Protein AF-0000000085958000 (afdb_homodimer)

InterPro domains:
  IPR045860 Snake toxin-like superfamily [SSF57302] (16-100)

Solvent-accessible surface area (backbone atoms only — not comparable to full-atom values): 15359 Å² total; per-residue (Å²): 133,85,79,76,80,77,77,77,76,76,66,75,76,74,76,64,42,33,16,32,46,45,63,38,56,40,66,89,32,56,53,64,71,41,43,84,78,49,53,69,39,81,31,94,37,75,26,19,27,20,27,34,31,28,24,66,78,78,62,49,40,60,39,36,40,31,25,57,24,81,71,80,58,65,34,41,43,74,48,67,48,73,82,55,44,35,33,41,22,8,27,67,41,72,51,69,52,57,38,62,71,85,35,40,67,87,65,74,54,75,72,79,62,74,90,68,81,62,85,67,68,65,54,65,63,76,75,75,79,80,127,133,86,82,79,81,78,78,77,75,76,66,75,73,73,74,66,41,33,17,31,46,45,64,36,58,41,66,87,32,57,54,66,70,41,45,84,79,47,53,68,39,83,30,95,36,75,28,19,27,21,28,36,33,27,24,66,79,80,62,50,39,58,40,36,38,30,24,57,24,81,68,82,57,66,36,42,43,76,48,67,46,69,83,56,42,36,34,40,20,10,29,67,42,73,51,69,52,57,39,62,73,85,32,40,67,87,66,76,57,73,73,80,62,74,89,70,78,63,85,66,69,71,55,67,66,76,75,75,78,83,123

Secondary structure (DSSP, 8-state):
-----------------EEE-EEESSTTSHHHH-GGGSPEEE-SSSEEEEEEEEETTT--EEEEEEEEESS---EEEE---SSS-EEEEEEEE-STT---S------------SSS---------------/-----------------EEE-EEESSTTSHHHH-GGGSPEEE-SSSEEEEEEEEETTT--EEEEEEEEESS---EEEE---SSS-EEEEEEEE-STT---S------------SSS---------------

Foldseek 3Di:
DPPPPPPPPPPVPPVFAKEFWDKDQWCPDCVNVPSVVTDIDTDPAQKWKWKWKAFPVPRTTGIITTDGDNDFDAAKDFDPDDPRRIMMGMDIDGHHHPHSHHGHDQDQPPPPDDDDPPVDDSPRDPPPPDD/DPPDPPPPPPPVPPVFAKEFWDKDQWCPDCVNVPSVVTDIDTDPAQKWKWKWKAFPVPRTTGIITTDGDNDFDAAKDFDPDDDRRIMMGMDIDGHHHPHSHHGHDQDQPPPPDPDDPPVDDSPRDPPPPPD

Organism: Parascaris univalens (NCBI:txid6257)

Sequence (262 aa):
MRCYFTLFIFLPVSLSLRCLKCSASSQNSSCYEKPSLHRSQHCESPHCQVWKLYSEITGQIYMFERGCSWTCARGCVTLADMENRFISCSSCCETDNCNNDNAASVTCAFQVLGAVTLFTSCVRLFVHSTLMRCYFTLFIFLPVSLSLRCLKCSASSQNSSCYEKPSLHRSQHCESPHCQVWKLYSEITGQIYMFERGCSWTCARGCVTLADMENRFISCSSCCETDNCNNDNAASVTCAFQVLGAVTLFTSCVRLFVHSTL

pLDDT: mean 79.81, std 24.3, range [22.12, 98.44]

Structure (mmCIF, N/CA/C/O backbone):
data_AF-0000000085958000-model_v1
#
loop_
_entity.id
_entity.type
_entity.pdbx_description
1 polymer 'Snake toxin/toxin-like domain-containing protein'
#
loop_
_atom_site.group_PDB
_atom_site.id
_atom_site.type_symbol
_atom_site.label_atom_id
_atom_site.label_alt_id
_atom_site.label_comp_id
_atom_site.label_asym_id
_atom_site.label_entity_id
_atom_site.label_seq_id
_atom_site.pdbx_PDB_ins_code
_atom_site.Cartn_x
_atom_site.Cartn_y
_atom_site.Cartn_z
_atom_site.occupancy
_atom_site.B_iso_or_equiv
_atom_site.auth_seq_id
_atom_site.auth_comp_id
_atom_site.auth_asym_id
_atom_site.auth_atom_id
_atom_site.pdbx_PDB_model_num
ATOM 1 N N . MET A 1 1 ? -29 63.156 12.812 1 48.78 1 MET A N 1
ATOM 2 C CA . MET A 1 1 ? -28.125 62.094 13.305 1 48.78 1 MET A CA 1
ATOM 3 C C . MET A 1 1 ? -27.812 61.094 12.195 1 48.78 1 MET A C 1
ATOM 5 O O . MET A 1 1 ? -28.719 60.469 11.641 1 48.78 1 MET A O 1
ATOM 9 N N . ARG A 1 2 ? -26.719 61.406 11.352 1 57.03 2 ARG A N 1
ATOM 10 C CA . ARG A 1 2 ? -26.219 60.562 10.273 1 57.03 2 ARG A CA 1
ATOM 11 C C . ARG A 1 2 ? -25.75 59.219 10.805 1 57.03 2 ARG A C 1
ATOM 13 O O . ARG A 1 2 ? -24.828 59.156 11.609 1 57.03 2 ARG A O 1
ATOM 20 N N . CYS A 1 3 ? -26.531 58.188 10.906 1 55.28 3 CYS A N 1
ATOM 21 C CA . CYS A 1 3 ? -26.156 56.812 11.211 1 55.28 3 CYS A CA 1
ATOM 22 C C . CYS A 1 3 ? -25.125 56.281 10.203 1 55.28 3 CYS A C 1
ATOM 24 O O . CYS A 1 3 ? -25.406 56.219 9.008 1 55.28 3 CYS A O 1
ATOM 26 N N . TYR A 1 4 ? -23.844 56.594 10.484 1 56.75 4 TYR A N 1
ATOM 27 C CA . TYR A 1 4 ? -22.797 55.938 9.711 1 56.75 4 TYR A CA 1
ATOM 28 C C . TYR A 1 4 ? -22.875 54.406 9.914 1 56.75 4 TYR A C 1
ATOM 30 O O . TYR A 1 4 ? -22.812 53.938 11.047 1 56.75 4 TYR A O 1
ATOM 38 N N . PHE A 1 5 ? -23.516 53.594 9.008 1 58 5 PHE A N 1
ATOM 39 C CA . PHE A 1 5 ? -23.406 52.125 8.945 1 58 5 PHE A CA 1
ATOM 40 C C . PHE A 1 5 ? -21.969 51.688 8.773 1 58 5 PHE A C 1
ATOM 42 O O . PHE A 1 5 ? -21.344 51.938 7.738 1 58 5 PHE A O 1
ATOM 49 N N . THR A 1 6 ? -21.172 51.562 9.906 1 58.69 6 THR A N 1
ATOM 50 C CA . THR A 1 6 ? -19.875 50.906 9.805 1 58.69 6 THR A CA 1
ATOM 51 C C . THR A 1 6 ? -20.047 49.469 9.328 1 58.69 6 THR A C 1
ATOM 53 O O . THR A 1 6 ? -20.656 48.656 10.008 1 58.69 6 THR A O 1
ATOM 56 N N . LEU A 1 7 ? -20.016 49.25 8.055 1 56.62 7 LEU A N 1
ATOM 57 C CA . LEU A 1 7 ? -19.875 47.906 7.5 1 56.62 7 LEU A CA 1
ATOM 58 C C . LEU A 1 7 ? -18.609 47.219 8.023 1 56.62 7 LEU A C 1
ATOM 60 O O . LEU A 1 7 ? -17.5 47.625 7.684 1 56.62 7 LEU A O 1
ATOM 64 N N . PHE A 1 8 ? -18.641 46.562 9.234 1 57.69 8 PHE A N 1
ATOM 65 C CA . PHE A 1 8 ? -17.547 45.719 9.656 1 57.69 8 PHE A CA 1
ATOM 66 C C . PHE A 1 8 ? -17.328 44.594 8.648 1 57.69 8 PHE A C 1
ATOM 68 O O . PHE A 1 8 ? -18.172 43.719 8.492 1 57.69 8 PHE A O 1
ATOM 75 N N . ILE A 1 9 ? -16.562 44.906 7.656 1 56.22 9 ILE A N 1
ATOM 76 C CA . ILE A 1 9 ? -16.109 43.812 6.797 1 56.22 9 ILE A CA 1
ATOM 77 C C . ILE A 1 9 ? -15.312 42.812 7.625 1 56.22 9 ILE A C 1
ATOM 79 O O . ILE A 1 9 ? -14.211 43.094 8.094 1 56.22 9 ILE A O 1
ATOM 83 N N . PHE A 1 10 ? -15.945 41.906 8.383 1 56.47 10 PHE A N 1
ATOM 84 C CA . PHE A 1 10 ? -15.219 40.75 8.867 1 56.47 10 PHE A CA 1
ATOM 85 C C . PHE A 1 10 ? -14.484 40.062 7.73 1 56.47 10 PHE A C 1
ATOM 87 O O . PHE A 1 10 ? -15.109 39.406 6.895 1 56.47 10 PHE A O 1
ATOM 94 N N . LEU A 1 11 ? -13.43 40.562 7.32 1 52.88 11 LEU A N 1
ATOM 95 C CA . LEU A 1 11 ? -12.602 39.719 6.457 1 52.88 11 LEU A CA 1
ATOM 96 C C . LEU A 1 11 ? -12.266 38.406 7.141 1 52.88 11 LEU A C 1
ATOM 98 O O . LEU A 1 11 ? -11.703 38.375 8.234 1 52.88 11 LEU A O 1
ATOM 102 N N . PRO A 1 12 ? -12.961 37.344 6.863 1 52.72 12 PRO A N 1
ATOM 103 C CA . PRO A 1 12 ? -12.43 36.094 7.402 1 52.72 12 PRO A CA 1
ATOM 104 C C . PRO A 1 12 ? -10.914 35.969 7.262 1 52.72 12 PRO A C 1
ATOM 106 O O . PRO A 1 12 ? -10.375 36.188 6.168 1 52.72 12 PRO A O 1
ATOM 109 N N . VAL A 1 13 ? -10.141 36.406 8.156 1 51.38 13 VAL A N 1
ATOM 110 C CA . VAL A 1 13 ? -8.734 36.031 8.156 1 51.38 13 VAL A CA 1
ATOM 111 C C . VAL A 1 13 ? -8.609 34.562 7.781 1 51.38 13 VAL A C 1
ATOM 113 O O . VAL A 1 13 ? -9.023 33.656 8.539 1 51.38 13 VAL A O 1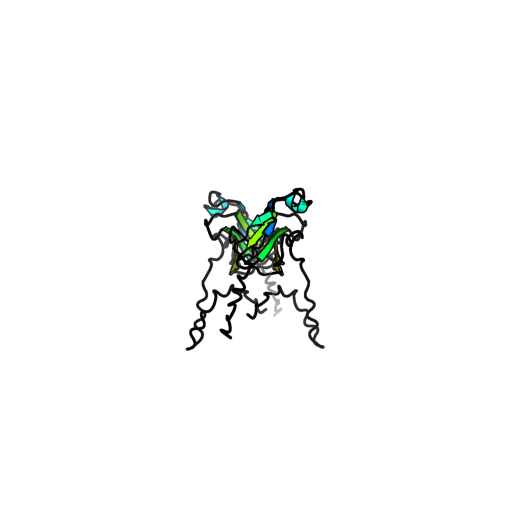
ATOM 116 N N . SER A 1 14 ? -8.859 34.156 6.652 1 54.38 14 SER A N 1
ATOM 117 C CA . SER A 1 14 ? -8.633 32.781 6.234 1 54.38 14 SER A CA 1
ATOM 118 C C . SER A 1 14 ? -7.273 32.281 6.715 1 54.38 14 SER A C 1
ATOM 120 O O . SER A 1 14 ? -6.238 32.625 6.148 1 54.38 14 SER A O 1
ATOM 122 N N . LEU A 1 15 ? -6.957 32.281 7.996 1 63.88 15 LEU A N 1
ATOM 123 C CA . LEU A 1 15 ? -5.695 31.734 8.477 1 63.88 15 LEU A CA 1
ATOM 124 C C . LEU A 1 15 ? -5.359 30.438 7.766 1 63.88 15 LEU A C 1
ATOM 126 O O . LEU A 1 15 ? -6.133 29.469 7.824 1 63.88 15 LEU A O 1
ATOM 130 N N . SER A 1 16 ? -4.504 30.453 6.812 1 86.56 16 SER A N 1
ATOM 131 C CA . SER A 1 16 ? -4.086 29.328 5.98 1 86.56 16 SER A CA 1
ATOM 132 C C . SER A 1 16 ? -3.482 28.219 6.82 1 86.56 16 SER A C 1
ATOM 134 O O . SER A 1 16 ? -2.602 28.453 7.648 1 86.56 16 SER A O 1
ATOM 136 N N . LEU A 1 17 ? -4.016 27.141 6.883 1 96.12 17 LEU A N 1
ATOM 137 C CA . LEU A 1 17 ? -3.545 25.953 7.594 1 96.12 17 LEU A CA 1
ATOM 138 C C . LEU A 1 17 ? -2.076 25.688 7.281 1 96.12 17 LEU A C 1
ATOM 140 O O . LEU A 1 17 ? -1.641 25.844 6.137 1 96.12 17 LEU A O 1
ATOM 144 N N . ARG A 1 18 ? -1.345 25.422 8.414 1 97.62 18 ARG A N 1
ATOM 145 C CA . ARG A 1 18 ? 0.034 24.984 8.242 1 97.62 18 ARG A CA 1
ATOM 146 C C . ARG A 1 18 ? 0.215 23.547 8.719 1 97.62 18 ARG A C 1
ATOM 148 O O . ARG A 1 18 ? -0.309 23.172 9.766 1 97.62 18 ARG A O 1
ATOM 155 N N . CYS A 1 19 ? 1.031 22.766 7.945 1 97.88 19 CYS A N 1
ATOM 156 C CA . CYS A 1 19 ? 1.31 21.391 8.312 1 97.88 19 CYS A CA 1
ATOM 157 C C . CYS A 1 19 ? 2.803 21.094 8.234 1 97.88 19 CYS A C 1
ATOM 159 O O . CYS A 1 19 ? 3.518 21.688 7.43 1 97.88 19 CYS A O 1
ATOM 161 N N . LEU A 1 20 ? 3.242 20.141 9.078 1 98.12 20 LEU A N 1
ATOM 162 C CA . LEU A 1 20 ? 4.598 19.625 8.93 1 98.12 20 LEU A CA 1
ATOM 163 C C . LEU A 1 20 ? 4.758 18.906 7.598 1 98.12 20 LEU A C 1
ATOM 165 O O . LEU A 1 20 ? 3.852 18.188 7.164 1 98.12 20 LEU A O 1
ATOM 169 N N . LYS A 1 21 ? 5.941 19.062 6.988 1 98 21 LYS A N 1
ATOM 170 C CA . LYS A 1 21 ? 6.215 18.422 5.711 1 98 21 LYS A CA 1
ATOM 171 C C . LYS A 1 21 ? 7.535 17.656 5.754 1 98 21 LYS A C 1
ATOM 173 O O . LYS A 1 21 ? 8.602 18.25 5.914 1 98 21 LYS A O 1
ATOM 178 N N . CYS A 1 22 ? 7.477 16.344 5.539 1 97.75 22 CYS A N 1
ATOM 179 C CA . CYS A 1 22 ? 8.656 15.492 5.414 1 97.75 22 CYS A CA 1
ATOM 180 C C . CYS A 1 22 ? 8.266 14.086 4.961 1 97.75 22 CYS A C 1
ATOM 182 O O . CYS A 1 22 ? 7.078 13.75 4.926 1 97.75 22 CYS A O 1
ATOM 184 N N . SER A 1 23 ? 9.203 13.281 4.52 1 96.75 23 SER A N 1
ATOM 185 C CA . SER A 1 23 ? 9.008 11.891 4.137 1 96.75 23 SER A CA 1
ATOM 186 C C . SER A 1 23 ? 10.188 11.023 4.555 1 96.75 23 SER A C 1
ATOM 188 O O . SER A 1 23 ? 11.281 11.539 4.793 1 96.75 23 SER A O 1
ATOM 190 N N . ALA A 1 24 ? 9.961 9.766 4.715 1 97.19 24 ALA A N 1
ATOM 191 C CA . ALA A 1 24 ? 10.977 8.812 5.141 1 97.19 24 ALA A CA 1
ATOM 192 C C . ALA A 1 24 ? 10.688 7.414 4.59 1 97.19 24 ALA A C 1
ATOM 194 O O . ALA A 1 24 ? 9.578 7.145 4.133 1 97.19 24 ALA A O 1
ATOM 195 N N . SER A 1 25 ? 11.711 6.531 4.586 1 96.12 25 SER A N 1
ATOM 196 C CA . SER A 1 25 ? 11.562 5.137 4.18 1 96.12 25 SER A CA 1
ATOM 197 C C . SER A 1 25 ? 11.961 4.188 5.301 1 96.12 25 SER A C 1
ATOM 199 O O . SER A 1 25 ? 12.219 3.006 5.059 1 96.12 25 SER A O 1
ATOM 201 N N . SER A 1 26 ? 12.211 4.789 6.477 1 96.5 26 SER A N 1
ATOM 202 C CA . SER A 1 26 ? 12.562 3.986 7.641 1 96.5 26 SER A CA 1
ATOM 203 C C . SER A 1 26 ? 12.18 4.695 8.938 1 96.5 26 SER A C 1
ATOM 205 O O . SER A 1 26 ? 11.969 5.91 8.945 1 96.5 26 SER A O 1
ATOM 207 N N . GLN A 1 27 ? 12.141 3.914 9.953 1 95.88 27 GLN A N 1
ATOM 208 C CA . GLN A 1 27 ? 11.797 4.48 11.25 1 95.88 27 GLN A CA 1
ATOM 209 C C . GLN A 1 27 ? 12.977 5.254 11.844 1 95.88 27 GLN A C 1
ATOM 211 O O . GLN A 1 27 ? 12.805 6.012 12.797 1 95.88 27 GLN A O 1
ATOM 216 N N . ASN A 1 28 ? 14.195 5.082 11.367 1 95.75 28 ASN A N 1
ATOM 217 C CA . ASN A 1 28 ? 15.375 5.766 11.891 1 95.75 28 ASN A CA 1
ATOM 218 C C . ASN A 1 28 ? 15.539 7.156 11.281 1 95.75 28 ASN A C 1
ATOM 220 O O . ASN A 1 28 ? 16.547 7.82 11.5 1 95.75 28 ASN A O 1
ATOM 224 N N . SER A 1 29 ? 14.656 7.68 10.695 1 97.12 29 SER A N 1
ATOM 225 C CA . SER A 1 29 ? 14.711 9 10.062 1 97.12 29 SER A CA 1
ATOM 226 C C . SER A 1 29 ? 14.242 10.086 11.016 1 97.12 29 SER A C 1
ATOM 228 O O . SER A 1 29 ? 13.438 9.828 11.922 1 97.12 29 SER A O 1
ATOM 230 N N . SER A 1 30 ? 14.688 11.32 10.797 1 97.06 30 SER A N 1
ATOM 231 C CA . SER A 1 30 ? 14.258 12.445 11.625 1 97.06 30 SER A CA 1
ATOM 232 C C . SER A 1 30 ? 12.781 12.758 11.406 1 97.06 30 SER A C 1
ATOM 234 O O . SER A 1 30 ? 12.102 13.227 12.32 1 97.06 30 SER A O 1
ATOM 236 N N . CYS A 1 31 ? 12.281 12.477 10.219 1 97.75 31 CYS A N 1
ATOM 237 C CA . CYS A 1 31 ? 10.859 12.719 9.969 1 97.75 31 CYS A CA 1
ATOM 238 C C . CYS A 1 31 ? 9.992 11.883 10.906 1 97.75 31 CYS A C 1
ATOM 240 O O . CYS A 1 31 ? 8.984 12.367 11.414 1 97.75 31 CYS A O 1
ATOM 242 N N . TYR A 1 32 ? 10.453 10.648 11.062 1 97.5 32 TYR A N 1
ATOM 243 C CA . TYR A 1 32 ? 9.68 9.727 11.891 1 97.5 32 TYR A CA 1
ATOM 244 C C . TYR A 1 32 ? 9.914 9.992 13.375 1 97.5 32 TYR A C 1
ATOM 246 O O . TYR A 1 32 ? 8.969 10.062 14.156 1 97.5 32 TYR A O 1
ATOM 254 N N . GLU A 1 33 ? 11.164 10.242 13.766 1 96.62 33 GLU A N 1
ATOM 255 C CA . GLU A 1 33 ? 11.555 10.258 15.172 1 96.62 33 GLU A CA 1
ATOM 256 C C . GLU A 1 33 ? 11.422 11.656 15.766 1 96.62 33 GLU A C 1
ATOM 258 O O . GLU A 1 33 ? 11.18 11.805 16.969 1 96.62 33 GLU A O 1
ATOM 263 N N . LYS A 1 34 ? 11.656 12.641 14.992 1 97.06 34 LYS A N 1
ATOM 264 C CA . LYS A 1 34 ? 11.727 14.008 15.492 1 97.06 34 LYS A CA 1
ATOM 265 C C . LYS A 1 34 ? 10.961 14.969 14.586 1 97.06 34 LYS A C 1
ATOM 267 O O . LYS A 1 34 ? 11.547 15.875 13.992 1 97.06 34 LYS A O 1
ATOM 272 N N . PRO A 1 35 ? 9.68 14.859 14.578 1 96.31 35 PRO A N 1
ATOM 273 C CA . PRO A 1 35 ? 8.875 15.648 13.641 1 96.31 35 PRO A CA 1
ATOM 274 C C . PRO A 1 35 ? 9.062 17.156 13.836 1 96.31 35 PRO A C 1
ATOM 276 O O . PRO A 1 35 ? 9 17.906 12.859 1 96.31 35 PRO A O 1
ATOM 279 N N . SER A 1 36 ? 9.383 17.641 14.992 1 94.19 36 SER A N 1
ATOM 280 C CA . SER A 1 36 ? 9.469 19.062 15.297 1 94.19 36 SER A CA 1
ATOM 281 C C . SER A 1 36 ? 10.664 19.703 14.602 1 94.19 36 SER A C 1
ATOM 283 O O . SER A 1 36 ? 10.758 20.922 14.523 1 94.19 36 SER A O 1
ATOM 285 N N . LEU A 1 37 ? 11.57 18.906 14.141 1 96.25 37 LEU A N 1
ATOM 286 C CA . LEU A 1 37 ? 12.773 19.422 13.484 1 96.25 37 LEU A CA 1
ATOM 287 C C . LEU A 1 37 ? 12.484 19.797 12.039 1 96.25 37 LEU A C 1
ATOM 289 O O . LEU A 1 37 ? 13.312 20.438 11.375 1 96.25 37 LEU A O 1
ATOM 293 N N . HIS A 1 38 ? 11.375 19.438 11.516 1 97.06 38 HIS A N 1
ATOM 294 C CA . HIS A 1 38 ? 11.086 19.641 10.102 1 97.06 38 HIS A CA 1
ATOM 295 C C . HIS A 1 38 ? 10.219 20.875 9.891 1 97.06 38 HIS A C 1
ATOM 297 O O . HIS A 1 38 ? 9.539 21.328 10.812 1 97.06 38 HIS A O 1
ATOM 303 N N . ARG A 1 39 ? 10.258 21.359 8.719 1 94.94 39 ARG A N 1
ATOM 304 C CA . ARG A 1 39 ? 9.586 22.609 8.375 1 94.94 39 ARG A CA 1
ATOM 305 C C . ARG A 1 39 ? 8.086 22.391 8.203 1 94.94 39 ARG A C 1
ATOM 307 O O . ARG A 1 39 ? 7.652 21.328 7.742 1 94.94 39 ARG A O 1
ATOM 314 N N . SER A 1 40 ? 7.422 23.438 8.508 1 96.31 40 SER A N 1
ATOM 315 C CA . SER A 1 40 ? 5.992 23.516 8.211 1 96.31 40 SER A CA 1
ATOM 316 C C . SER A 1 40 ? 5.746 24.125 6.84 1 96.31 40 SER A C 1
ATOM 318 O O . SER A 1 40 ? 6.559 24.922 6.348 1 96.31 40 SER A O 1
ATOM 320 N N . GLN A 1 41 ? 4.656 23.734 6.258 1 97 41 GLN A N 1
ATOM 321 C CA . GLN A 1 41 ? 4.266 24.344 4.984 1 97 41 GLN A CA 1
ATOM 322 C C . GLN A 1 41 ? 2.863 24.938 5.062 1 97 41 GLN A C 1
ATOM 324 O O . GLN A 1 41 ? 2.004 24.422 5.781 1 97 41 GLN A O 1
ATOM 329 N N . HIS A 1 42 ? 2.658 25.953 4.27 1 97.19 42 HIS A N 1
ATOM 330 C CA . HIS A 1 42 ? 1.311 26.484 4.098 1 97.19 42 HIS A CA 1
ATOM 331 C C . HIS A 1 42 ? 0.468 25.562 3.215 1 97.19 42 HIS A C 1
ATOM 333 O O . HIS A 1 42 ? 0.947 25.062 2.195 1 97.19 42 HIS A O 1
ATOM 339 N N . CYS A 1 43 ? -0.765 25.438 3.686 1 96.56 43 CYS A N 1
ATOM 340 C CA . CYS A 1 43 ? -1.646 24.531 2.949 1 96.56 43 CYS A CA 1
ATOM 341 C C . CYS A 1 43 ? -2.797 25.297 2.309 1 96.56 43 CYS A C 1
ATOM 343 O O . CYS A 1 43 ? -3.371 26.203 2.928 1 96.56 43 CYS A O 1
ATOM 345 N N . GLU A 1 44 ? -3.088 24.922 1.134 1 94.94 44 GLU A N 1
ATOM 346 C CA . GLU A 1 44 ? -4.344 25.328 0.503 1 94.94 44 GLU A CA 1
ATOM 347 C C . GLU A 1 44 ? -5.461 24.328 0.815 1 94.94 44 GLU A C 1
ATOM 349 O O . GLU A 1 44 ? -6.641 24.641 0.64 1 94.94 44 GLU A O 1
ATOM 354 N N . SER A 1 45 ? -5.098 23.219 1.271 1 94.75 45 SER A N 1
ATOM 355 C CA . SER A 1 45 ? -6.02 22.141 1.604 1 94.75 45 SER A CA 1
ATOM 356 C C . SER A 1 45 ? -6.438 22.203 3.07 1 94.75 45 SER A C 1
AT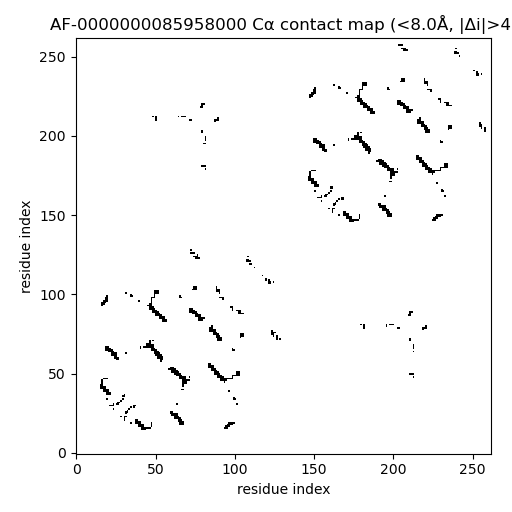OM 358 O O . SER A 1 45 ? -5.754 22.828 3.889 1 94.75 45 SER A O 1
ATOM 360 N N . PRO A 1 46 ? -7.523 21.516 3.43 1 95.56 46 PRO A N 1
ATOM 361 C CA . PRO A 1 46 ? -8.062 21.703 4.781 1 95.56 46 PRO A CA 1
ATOM 362 C C . PRO A 1 46 ? -7.457 20.719 5.789 1 95.56 46 PRO A C 1
ATOM 364 O O . PRO A 1 46 ? -7.762 20.797 6.98 1 95.56 46 PRO A O 1
ATOM 367 N N . HIS A 1 47 ? -6.617 19.781 5.348 1 96.94 47 HIS A N 1
ATOM 368 C CA . HIS A 1 47 ? -6.172 18.766 6.293 1 96.94 47 HIS A CA 1
ATOM 369 C C . HIS A 1 47 ? -4.648 18.703 6.352 1 96.94 47 HIS A C 1
ATOM 371 O O . HIS A 1 47 ? -3.977 18.828 5.328 1 96.94 47 HIS A O 1
ATOM 377 N N . CYS A 1 48 ? -4.188 18.469 7.605 1 97.75 48 CYS A N 1
ATOM 378 C CA . CYS A 1 48 ? -2.879 17.859 7.797 1 97.75 48 CYS A CA 1
ATOM 379 C C . CYS A 1 48 ? -2.992 16.344 7.895 1 97.75 48 CYS A C 1
ATOM 381 O O . CYS A 1 48 ? -3.92 15.828 8.516 1 97.75 48 CYS A O 1
ATOM 383 N N . GLN A 1 49 ? -2.02 15.648 7.262 1 98.19 49 GLN A N 1
ATOM 384 C CA . GLN A 1 49 ? -2.096 14.188 7.219 1 98.19 49 GLN A CA 1
ATOM 385 C C . GLN A 1 49 ? -0.734 13.562 7.5 1 98.19 49 GLN A C 1
ATOM 387 O O . GLN A 1 49 ? 0.301 14.117 7.129 1 98.19 49 GLN A O 1
ATOM 392 N N . VAL A 1 50 ? -0.738 12.359 8.164 1 98.44 50 VAL A N 1
ATOM 393 C CA . VAL A 1 50 ? 0.381 11.43 8.227 1 98.44 50 VAL A CA 1
ATOM 394 C C . VAL A 1 50 ? -0.003 10.109 7.555 1 98.44 50 VAL A C 1
ATOM 396 O O . VAL A 1 50 ? -1.092 9.578 7.789 1 98.44 50 VAL A O 1
ATOM 399 N N . TRP A 1 51 ? 0.834 9.586 6.695 1 98.19 51 TRP A N 1
ATOM 400 C CA . TRP A 1 51 ? 0.643 8.297 6.035 1 98.19 51 TRP A CA 1
ATOM 401 C C . TRP A 1 51 ? 1.841 7.387 6.27 1 98.19 51 TRP A C 1
ATOM 403 O O . TRP A 1 51 ? 2.99 7.824 6.191 1 98.19 51 TRP A O 1
ATOM 413 N N . LYS A 1 52 ? 1.493 6.062 6.531 1 98.12 52 LYS A N 1
ATOM 414 C CA . LYS A 1 52 ? 2.518 5.066 6.836 1 98.12 52 LYS A CA 1
ATOM 415 C C . LYS A 1 52 ? 2.213 3.736 6.148 1 98.12 52 LYS A C 1
ATOM 417 O O . LYS A 1 52 ? 1.078 3.256 6.191 1 98.12 52 LYS A O 1
ATOM 422 N N . LEU A 1 53 ? 3.129 3.229 5.453 1 97.75 53 LEU A N 1
ATOM 423 C CA . LEU A 1 53 ? 3.125 1.86 4.949 1 97.75 53 LEU A CA 1
ATOM 424 C C . LEU A 1 53 ? 4.195 1.022 5.641 1 97.75 53 LEU A C 1
ATOM 426 O O . LEU A 1 53 ? 5.383 1.344 5.57 1 97.75 53 LEU A O 1
A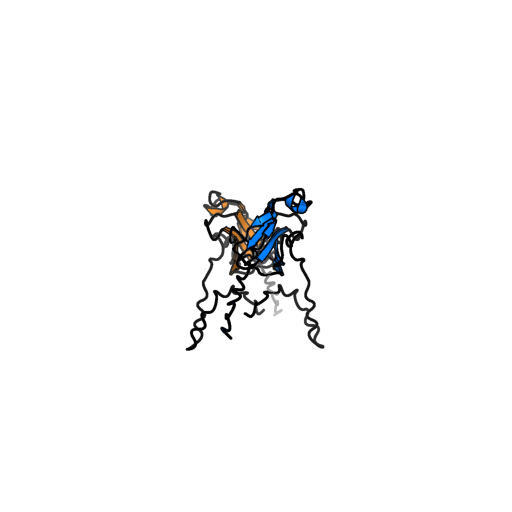TOM 430 N N . TYR A 1 54 ? 3.762 -0.06 6.262 1 97.25 54 TYR A N 1
ATOM 431 C CA . TYR A 1 54 ? 4.734 -0.835 7.023 1 97.25 54 TYR A CA 1
ATOM 432 C C . TYR A 1 54 ? 4.402 -2.322 6.98 1 97.25 54 TYR A C 1
ATOM 434 O O . TYR A 1 54 ? 3.303 -2.707 6.574 1 97.25 54 TYR A O 1
ATOM 442 N N . SER A 1 55 ? 5.379 -3.15 7.359 1 96.56 55 SER A N 1
ATOM 443 C CA . SER A 1 55 ? 5.207 -4.598 7.461 1 96.56 55 SER A CA 1
ATOM 444 C C . SER A 1 55 ? 4.578 -4.984 8.797 1 96.56 55 SER A C 1
ATOM 446 O O . SER A 1 55 ? 5.117 -4.668 9.859 1 96.56 55 SER A O 1
ATOM 448 N N . GLU A 1 56 ? 3.541 -5.676 8.672 1 93.88 56 GLU A N 1
ATOM 449 C CA . GLU A 1 56 ? 2.91 -6.172 9.891 1 93.88 56 GLU A CA 1
ATOM 450 C C . GLU A 1 56 ? 3.805 -7.184 10.602 1 93.88 56 GLU A C 1
ATOM 452 O O . GLU A 1 56 ? 3.811 -7.262 11.836 1 93.88 56 GLU A O 1
ATOM 457 N N . ILE A 1 57 ? 4.547 -7.918 9.797 1 93.19 57 ILE A N 1
ATOM 458 C CA . ILE A 1 57 ? 5.352 -9.023 10.32 1 93.19 57 ILE A CA 1
ATOM 459 C C . ILE A 1 57 ? 6.547 -8.469 11.086 1 93.19 57 ILE A C 1
ATOM 461 O O . ILE A 1 57 ? 6.793 -8.867 12.227 1 93.19 57 ILE A O 1
ATOM 465 N N . THR A 1 58 ? 7.238 -7.555 10.562 1 95.5 58 THR A N 1
ATOM 466 C CA . THR A 1 58 ? 8.484 -7.094 11.164 1 95.5 58 THR A CA 1
ATOM 467 C C . THR A 1 58 ? 8.297 -5.734 11.828 1 95.5 58 THR A C 1
ATOM 469 O O . THR A 1 58 ? 9.141 -5.297 12.609 1 95.5 58 THR A O 1
ATOM 472 N N . GLY A 1 59 ? 7.262 -5.035 11.438 1 95.38 59 GLY A N 1
ATOM 473 C CA . GLY A 1 59 ? 7.059 -3.678 11.922 1 95.38 59 GLY A CA 1
ATOM 474 C C . GLY A 1 59 ? 7.852 -2.646 11.141 1 95.38 59 GLY A C 1
ATOM 475 O O . GLY A 1 59 ? 7.73 -1.444 11.391 1 95.38 59 GLY A O 1
ATOM 476 N N . GLN A 1 60 ? 8.594 -3.072 10.164 1 96.56 60 GLN A N 1
ATOM 477 C CA . GLN A 1 60 ? 9.453 -2.17 9.406 1 96.56 60 GLN A CA 1
ATOM 478 C C . GLN A 1 60 ? 8.633 -1.213 8.547 1 96.56 60 GLN A C 1
ATOM 480 O O 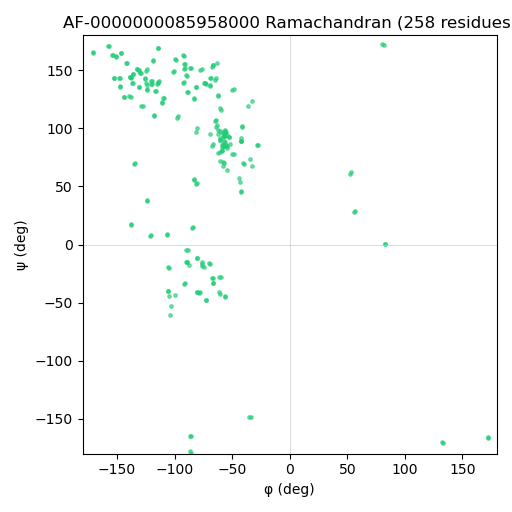. GLN A 1 60 ? 7.703 -1.635 7.855 1 96.56 60 GLN A O 1
ATOM 485 N N . ILE A 1 61 ? 9.07 0.054 8.57 1 97.19 61 ILE A N 1
ATOM 486 C CA . ILE A 1 61 ? 8.422 1.081 7.762 1 97.19 61 ILE A CA 1
ATOM 487 C C . ILE A 1 61 ? 9.062 1.124 6.375 1 97.19 61 ILE A C 1
ATOM 489 O O . ILE A 1 61 ? 10.289 1.155 6.25 1 97.19 61 ILE A O 1
ATOM 493 N N . TYR A 1 62 ? 8.219 1.124 5.355 1 96.19 62 TYR A N 1
ATOM 494 C CA . TYR A 1 62 ? 8.711 1.189 3.984 1 96.19 62 TYR A CA 1
ATOM 495 C C . TYR A 1 62 ? 8.469 2.572 3.387 1 96.19 62 TYR A C 1
ATOM 497 O O . TYR A 1 62 ? 9.281 3.061 2.596 1 96.19 62 TYR A O 1
ATOM 505 N N . MET A 1 63 ? 7.309 3.172 3.674 1 96.88 63 MET A N 1
ATOM 506 C CA . MET A 1 63 ? 6.984 4.531 3.252 1 96.88 63 MET A CA 1
ATOM 507 C C . MET A 1 63 ? 6.328 5.309 4.387 1 96.88 63 MET A C 1
ATOM 509 O O . MET A 1 63 ? 5.504 4.766 5.121 1 96.88 63 MET A O 1
ATOM 513 N N . PHE A 1 64 ? 6.715 6.547 4.516 1 97.38 64 PHE A N 1
ATOM 514 C CA . PHE A 1 64 ? 6.207 7.453 5.539 1 97.38 64 PHE A CA 1
ATOM 515 C C . PHE A 1 64 ? 6.176 8.891 5.027 1 97.38 64 PHE A C 1
ATOM 517 O O . PHE A 1 64 ? 7.121 9.344 4.379 1 97.38 64 PHE A O 1
ATOM 524 N N . GLU A 1 65 ? 5.012 9.578 5.344 1 97.38 65 GLU A N 1
ATOM 525 C CA . GLU A 1 65 ? 4.887 10.953 4.863 1 97.38 65 GLU A CA 1
ATOM 526 C C . GLU A 1 65 ? 4.07 11.805 5.832 1 97.38 65 GLU A C 1
ATOM 528 O O . GLU A 1 65 ? 3.07 11.336 6.383 1 97.38 65 GLU A O 1
ATOM 533 N N . ARG A 1 66 ? 4.488 13.055 5.965 1 97.69 66 ARG A N 1
ATOM 534 C CA . ARG A 1 66 ? 3.699 14.117 6.57 1 97.69 66 ARG A CA 1
ATOM 535 C C . ARG A 1 66 ? 3.447 15.25 5.574 1 97.69 66 ARG A C 1
ATOM 537 O O . ARG A 1 66 ? 4.34 15.617 4.809 1 97.69 66 ARG A O 1
ATOM 544 N N . GLY A 1 67 ? 2.156 15.789 5.645 1 97.56 67 GLY A N 1
ATOM 545 C CA . GLY A 1 67 ? 1.927 16.906 4.75 1 97.56 67 GLY A CA 1
ATOM 546 C C . GLY A 1 67 ? 0.477 17.359 4.711 1 97.56 67 GLY A C 1
ATOM 547 O O . GLY A 1 67 ? -0.309 17.016 5.594 1 97.56 67 GLY A O 1
ATOM 548 N N . CYS A 1 68 ? 0.217 18.172 3.695 1 97 68 CYS A N 1
ATOM 549 C CA . CYS A 1 68 ? -1.129 18.672 3.436 1 97 68 CYS A CA 1
ATOM 550 C C . CYS A 1 68 ? -1.922 17.688 2.584 1 97 68 CYS A C 1
ATOM 552 O O . CYS A 1 68 ? -1.346 16.938 1.791 1 97 68 CYS A O 1
ATOM 554 N N . SER A 1 69 ? -3.172 17.719 2.76 1 96.12 69 SER A N 1
ATOM 555 C CA . SER A 1 69 ? -3.988 16.844 1.93 1 96.12 69 SER A CA 1
ATOM 556 C C . SER A 1 69 ? -5.391 17.406 1.735 1 96.12 69 SER A C 1
ATOM 558 O O . SER A 1 69 ? -5.984 17.953 2.674 1 96.12 69 SER A O 1
ATOM 560 N N . TRP A 1 70 ? -5.891 17.188 0.508 1 94.44 70 TRP A N 1
ATOM 561 C CA . TRP A 1 70 ? -7.246 17.625 0.195 1 94.44 70 TRP A CA 1
ATOM 562 C C . TRP A 1 70 ? -8.273 16.625 0.724 1 94.44 70 TRP A C 1
ATOM 564 O O . TRP A 1 70 ? -9.359 17.016 1.152 1 94.44 70 TRP A O 1
ATOM 574 N N . THR A 1 71 ? -7.965 15.352 0.584 1 92.94 71 THR A N 1
ATOM 575 C CA . THR A 1 71 ? -8.789 14.273 1.12 1 92.94 71 THR A CA 1
ATOM 576 C C . THR A 1 71 ? -7.996 13.43 2.113 1 92.94 71 THR A C 1
ATOM 578 O O . THR A 1 71 ? -6.809 13.18 1.911 1 92.94 71 THR A O 1
ATOM 581 N N . CYS A 1 72 ? -8.664 13.086 3.178 1 93.56 72 CYS A N 1
ATOM 582 C CA . CYS A 1 72 ? -7.988 12.312 4.211 1 93.56 72 CYS A CA 1
ATOM 583 C C . CYS A 1 72 ? -8.938 11.305 4.852 1 93.56 72 CYS A C 1
ATOM 585 O O . CYS A 1 72 ? -10.055 11.656 5.23 1 93.56 72 CYS A O 1
ATOM 587 N N . ALA A 1 73 ? -8.555 10.102 4.875 1 92.62 73 ALA A N 1
ATOM 588 C CA . ALA A 1 73 ? -9.289 9.023 5.539 1 92.62 73 ALA A CA 1
ATOM 589 C C . ALA A 1 73 ? -8.461 8.406 6.66 1 92.62 73 ALA A C 1
ATOM 591 O O . ALA A 1 73 ? -7.531 7.641 6.402 1 92.62 73 ALA A O 1
ATOM 592 N N . ARG A 1 74 ? -8.898 8.641 7.895 1 93.81 74 ARG A N 1
ATOM 593 C CA . ARG A 1 74 ? -8.18 8.109 9.047 1 93.81 74 ARG A CA 1
ATOM 594 C C . ARG A 1 74 ? -8.383 6.602 9.172 1 93.81 74 ARG A C 1
ATOM 596 O O . ARG A 1 74 ? -9.492 6.105 9 1 93.81 74 ARG A O 1
ATOM 603 N N . GLY A 1 75 ? -7.395 5.863 9.469 1 94.69 75 GLY A N 1
ATOM 604 C CA . GLY A 1 75 ? -7.48 4.434 9.703 1 94.69 75 GLY A CA 1
ATOM 605 C C . GLY A 1 75 ? -6.406 3.641 8.984 1 94.69 75 GLY A C 1
ATOM 606 O O . GLY A 1 75 ? -5.406 4.207 8.531 1 94.69 75 GLY A O 1
ATOM 607 N N . CYS A 1 76 ? -6.625 2.332 9.047 1 94.5 76 CYS A N 1
ATOM 608 C CA . CYS A 1 76 ? -5.645 1.432 8.453 1 94.5 76 CYS A CA 1
ATOM 609 C C . CYS A 1 76 ? -6.316 0.428 7.523 1 94.5 76 CYS A C 1
ATOM 611 O O . CYS A 1 76 ? -7.465 0.038 7.75 1 94.5 76 CYS A O 1
ATOM 613 N N . VAL A 1 77 ? -5.582 0.039 6.461 1 92.69 77 VAL A N 1
ATOM 614 C CA . VAL A 1 77 ? -6.02 -1.036 5.578 1 92.69 77 VAL A CA 1
ATOM 615 C C . VAL A 1 77 ? -4.879 -2.029 5.367 1 92.69 77 VAL A C 1
ATOM 617 O O . VAL A 1 77 ? -3.719 -1.631 5.23 1 92.69 77 VAL A O 1
ATOM 620 N N . THR A 1 78 ? -5.293 -3.289 5.469 1 92.19 78 THR A N 1
ATOM 621 C CA . THR A 1 78 ? -4.336 -4.336 5.129 1 92.19 78 THR A CA 1
ATOM 622 C C . THR A 1 78 ? -4.273 -4.539 3.617 1 92.19 78 THR A C 1
ATOM 624 O O . THR A 1 78 ? -5.309 -4.605 2.949 1 92.19 78 THR A O 1
ATOM 627 N N . LEU A 1 79 ? -3.111 -4.645 3.121 1 93.75 79 LEU A N 1
ATOM 628 C CA . LEU A 1 79 ? -2.988 -4.855 1.683 1 93.75 79 LEU A CA 1
ATOM 629 C C . LEU A 1 79 ? -2.977 -6.344 1.35 1 93.75 79 LEU A C 1
ATOM 631 O O . LEU A 1 79 ? -2.529 -7.164 2.158 1 93.75 79 LEU A O 1
ATOM 635 N N . ALA A 1 80 ? -3.543 -6.684 0.227 1 91.31 80 ALA A N 1
ATOM 636 C CA . ALA A 1 80 ? -3.621 -8.078 -0.203 1 91.31 80 ALA A CA 1
ATOM 637 C C . ALA A 1 80 ? -2.314 -8.523 -0.857 1 91.31 80 ALA A C 1
ATOM 639 O O . ALA A 1 80 ? -2.324 -9.094 -1.95 1 91.31 80 ALA A O 1
ATOM 640 N N . ASP A 1 81 ? -1.222 -8.297 -0.167 1 91.12 81 ASP A N 1
ATOM 641 C CA . ASP A 1 81 ? 0.076 -8.773 -0.634 1 91.12 81 ASP A CA 1
ATOM 642 C C . ASP A 1 81 ? 0.325 -10.211 -0.186 1 91.12 81 ASP A C 1
ATOM 644 O O . ASP A 1 81 ? -0.539 -10.836 0.436 1 91.12 81 ASP A O 1
ATOM 648 N N . MET A 1 82 ? 1.41 -10.742 -0.506 1 87.25 82 MET A N 1
ATOM 649 C CA . MET A 1 82 ? 1.616 -12.172 -0.276 1 87.25 82 MET A CA 1
ATOM 650 C C . MET A 1 82 ? 2.5 -12.398 0.945 1 87.25 82 MET A C 1
ATOM 652 O O . MET A 1 82 ? 2.15 -13.18 1.83 1 87.25 82 MET A O 1
ATOM 656 N N . GLU A 1 83 ? 3.639 -11.773 0.982 1 82.75 83 GLU A N 1
ATOM 657 C CA . GLU A 1 83 ? 4.668 -12.195 1.925 1 82.75 83 GLU A CA 1
ATOM 658 C C . GLU A 1 83 ? 4.777 -11.227 3.096 1 82.75 83 GLU A C 1
ATOM 660 O O . GLU A 1 83 ? 4.824 -11.641 4.254 1 82.75 83 GLU A O 1
ATOM 665 N N . ASN A 1 84 ? 4.766 -9.992 2.926 1 86.69 84 ASN A N 1
ATOM 666 C CA . ASN A 1 84 ? 5.141 -9.016 3.936 1 86.69 84 ASN A CA 1
ATOM 667 C C . ASN A 1 84 ? 3.941 -8.594 4.781 1 86.69 84 ASN A C 1
ATOM 669 O O . ASN A 1 84 ? 4.109 -8.023 5.863 1 86.69 84 ASN A O 1
ATOM 673 N N . ARG A 1 85 ? 2.703 -8.883 4.332 1 91.38 85 ARG A N 1
ATOM 674 C CA . ARG A 1 85 ? 1.506 -8.445 5.043 1 91.38 85 ARG A CA 1
ATOM 675 C C . ARG A 1 85 ? 1.549 -6.941 5.312 1 91.38 85 ARG A C 1
ATOM 677 O O . ARG A 1 85 ? 1.475 -6.512 6.469 1 91.38 85 ARG A O 1
ATOM 684 N N . PHE A 1 86 ? 1.608 -6.195 4.293 1 95.69 86 PHE A N 1
ATOM 685 C CA . PHE A 1 86 ? 1.697 -4.746 4.402 1 95.69 86 PHE A CA 1
ATOM 686 C C . PHE A 1 86 ? 0.402 -4.164 4.957 1 95.69 86 PHE A C 1
ATOM 688 O O . PHE A 1 86 ? -0.689 -4.621 4.605 1 95.69 86 PHE A O 1
ATOM 695 N N . ILE A 1 87 ? 0.602 -3.135 5.77 1 96.06 87 ILE A N 1
ATOM 696 C CA . ILE A 1 87 ? -0.502 -2.34 6.297 1 96.06 87 ILE A CA 1
ATOM 697 C C . ILE A 1 87 ? -0.293 -0.869 5.949 1 96.06 87 ILE A C 1
ATOM 699 O O . ILE A 1 87 ? 0.819 -0.349 6.062 1 96.06 87 ILE A O 1
ATOM 703 N N . SER A 1 88 ? -1.326 -0.23 5.461 1 96.88 88 SER A N 1
ATOM 704 C CA . SER A 1 88 ? -1.334 1.203 5.184 1 96.88 88 SER A CA 1
ATOM 705 C C . SER A 1 88 ? -2.227 1.95 6.168 1 96.88 88 SER A C 1
ATOM 707 O O . SER A 1 88 ? -3.41 1.638 6.301 1 96.88 88 SER A O 1
ATOM 709 N N . CYS A 1 89 ? -1.636 2.98 6.816 1 96.88 89 CYS A N 1
ATOM 710 C CA . CYS A 1 89 ? -2.398 3.723 7.812 1 96.88 89 CYS A CA 1
ATOM 711 C C . CYS A 1 89 ? -2.285 5.223 7.578 1 96.88 89 CYS A C 1
ATOM 713 O O . CYS A 1 89 ? -1.241 5.711 7.145 1 96.88 89 CYS A O 1
ATOM 715 N N . SER A 1 90 ? -3.334 5.973 7.953 1 97.69 90 SER A N 1
ATOM 716 C CA . SER A 1 90 ? -3.346 7.43 7.871 1 97.69 90 SER A CA 1
ATOM 717 C C . SER A 1 90 ? -4 8.047 9.102 1 97.69 90 SER A C 1
ATOM 719 O O . SER A 1 90 ? -4.938 7.477 9.664 1 97.69 90 SER A O 1
ATOM 721 N N . SER A 1 91 ? -3.482 9.148 9.508 1 98 91 SER A N 1
ATOM 722 C CA . SER A 1 91 ? -4.176 10.023 10.445 1 98 91 SER A CA 1
ATOM 723 C C . SER A 1 91 ? -4.438 11.398 9.828 1 98 91 SER A C 1
ATOM 725 O O . SER A 1 91 ? -3.768 11.789 8.875 1 98 91 SER A O 1
ATOM 727 N N . CYS A 1 92 ? -5.398 12.047 10.406 1 97.31 92 CYS A N 1
ATOM 728 C CA . CYS A 1 92 ? -5.863 13.32 9.875 1 97.31 92 CYS A CA 1
ATOM 729 C C . CYS A 1 92 ? -6.117 14.32 10.992 1 97.31 92 CYS A C 1
ATOM 731 O O . CYS A 1 92 ? -6.57 13.945 12.078 1 97.31 92 CYS A O 1
ATOM 733 N N . CYS A 1 93 ? -5.816 15.641 10.758 1 97.06 93 CYS A N 1
ATOM 734 C CA . CYS A 1 93 ? -6.121 16.719 11.68 1 97.06 93 CYS A CA 1
ATOM 735 C C . CYS A 1 93 ? -6.195 18.062 10.953 1 97.06 93 CYS A C 1
ATOM 737 O O . CYS A 1 93 ? -5.922 18.125 9.75 1 97.06 93 CYS A O 1
ATOM 739 N N . GLU A 1 94 ? -6.672 19.172 11.664 1 96.69 94 GLU A N 1
ATOM 740 C CA . GLU A 1 94 ? -7.012 20.375 10.906 1 96.69 94 GLU A CA 1
ATOM 741 C C . GLU A 1 94 ? -6.531 21.641 11.617 1 96.69 94 GLU A C 1
ATOM 743 O O . GLU A 1 94 ? -7.062 22.734 11.391 1 96.69 94 GLU A O 1
ATOM 748 N N . THR A 1 95 ? -5.691 21.531 12.492 1 96.38 95 THR A N 1
ATOM 749 C CA . THR A 1 95 ? -5.07 22.688 13.125 1 96.38 95 THR A CA 1
ATOM 750 C C . THR A 1 95 ? -3.582 22.75 12.797 1 96.38 95 THR A C 1
ATOM 752 O O . THR A 1 95 ? -3.004 21.766 12.312 1 96.38 95 THR A O 1
ATOM 755 N N . ASP A 1 96 ? -3.004 23.812 13.109 1 96.44 96 ASP A N 1
ATOM 756 C CA . ASP A 1 96 ? -1.624 24.047 12.695 1 96.44 96 ASP A CA 1
ATOM 757 C C . ASP A 1 96 ? -0.684 23 13.312 1 96.44 96 ASP A C 1
ATOM 759 O O . ASP A 1 96 ? -0.695 22.797 14.523 1 96.44 96 ASP A O 1
ATOM 763 N N . ASN A 1 97 ? 0.162 22.344 12.406 1 97.62 97 ASN A N 1
ATOM 764 C CA . ASN A 1 97 ? 1.256 21.438 12.758 1 97.62 97 ASN A CA 1
ATOM 765 C C . ASN A 1 97 ? 0.773 20.281 13.625 1 97.62 97 ASN A C 1
ATOM 767 O O . ASN A 1 97 ? 1.536 19.75 14.43 1 97.62 97 ASN A O 1
ATOM 771 N N . CYS A 1 98 ? -0.48 19.969 13.422 1 96.81 98 CYS A N 1
ATOM 772 C CA . CYS A 1 98 ? -1.063 18.906 14.25 1 96.81 98 CYS A CA 1
ATOM 773 C C . CYS A 1 98 ? -0.574 17.531 13.812 1 96.81 98 CYS A C 1
ATOM 775 O O . CYS A 1 98 ? -0.725 16.562 14.539 1 96.81 98 CYS A O 1
ATOM 777 N N . ASN A 1 99 ? -0.053 17.391 12.594 1 97.81 99 ASN A N 1
ATOM 778 C CA . ASN A 1 99 ? 0.347 16.094 12.07 1 97.81 99 ASN A CA 1
ATOM 779 C C . ASN A 1 99 ? 1.739 15.695 12.547 1 97.81 99 ASN A C 1
ATOM 781 O O . ASN A 1 99 ? 2.602 15.336 11.742 1 97.81 99 ASN A O 1
ATOM 785 N N . ASN A 1 100 ? 1.92 15.672 13.812 1 96.44 100 ASN A N 1
ATOM 786 C CA . ASN A 1 100 ? 3.217 15.352 14.398 1 96.44 100 ASN A CA 1
ATOM 787 C C . ASN A 1 100 ? 3.225 13.961 15.016 1 96.44 100 ASN A C 1
ATOM 789 O O . ASN A 1 100 ? 4.164 13.594 15.727 1 96.44 100 ASN A O 1
ATOM 793 N N . ASP A 1 101 ? 2.15 13.164 14.797 1 96 101 ASP A N 1
ATOM 794 C CA . ASP A 1 101 ? 2.102 11.773 15.234 1 96 101 ASP A CA 1
ATOM 795 C C . ASP A 1 101 ? 2.744 10.844 14.203 1 96 101 ASP A C 1
ATOM 797 O O . ASP A 1 101 ? 3.58 11.281 13.406 1 96 101 ASP A O 1
ATOM 801 N N . ASN A 1 102 ? 2.48 9.516 14.328 1 95.62 102 ASN A N 1
ATOM 802 C CA . ASN A 1 102 ? 3.047 8.555 13.391 1 95.62 102 ASN A CA 1
ATOM 803 C C . ASN A 1 102 ? 1.958 7.719 12.711 1 95.62 102 ASN A C 1
ATOM 805 O O . ASN A 1 102 ? 2.107 6.508 12.555 1 95.62 102 ASN A O 1
ATOM 809 N N . ALA A 1 103 ? 0.818 8.375 12.406 1 95.5 103 ALA A N 1
ATOM 810 C CA . ALA A 1 103 ? -0.325 7.797 11.703 1 95.5 103 ALA A CA 1
ATOM 811 C C . ALA A 1 103 ? -1.217 7.016 12.664 1 95.5 103 ALA A C 1
ATOM 813 O O . ALA A 1 103 ? -0.884 6.859 13.844 1 95.5 103 ALA A O 1
ATOM 814 N N . ALA A 1 104 ? -2.381 6.598 12.117 1 89.69 104 ALA A N 1
ATOM 815 C CA . ALA A 1 104 ? -3.338 5.82 12.906 1 89.69 104 ALA A CA 1
ATOM 816 C C . ALA A 1 104 ? -2.771 4.449 13.266 1 89.69 104 ALA A C 1
ATOM 818 O O . ALA A 1 104 ? -1.802 3.994 12.648 1 89.69 104 ALA A O 1
ATOM 819 N N . SER A 1 105 ? -3.248 3.861 14.352 1 82.56 105 SER A N 1
ATOM 820 C CA . SER A 1 105 ? -2.889 2.504 14.742 1 82.56 105 SER A CA 1
ATOM 821 C C . SER A 1 105 ? -3.979 1.508 14.359 1 82.56 105 SER A C 1
ATOM 823 O O . SER A 1 105 ? -5.141 1.883 14.203 1 82.56 105 SER A O 1
ATOM 825 N N . VAL A 1 106 ? -3.582 0.235 14.062 1 81.56 106 VAL A N 1
ATOM 826 C CA . VAL A 1 106 ? -4.547 -0.819 13.766 1 81.56 106 VAL A CA 1
ATOM 827 C C . VAL A 1 106 ? -5.395 -1.106 15 1 81.56 106 VAL A C 1
ATOM 829 O O . VAL A 1 106 ? -4.863 -1.31 16.094 1 81.56 106 VAL A O 1
ATOM 832 N N . THR A 1 107 ? -6.68 -0.608 14.891 1 66.69 107 THR A N 1
ATOM 833 C CA . THR A 1 107 ? -7.547 -0.945 16.016 1 66.69 107 THR A CA 1
ATOM 834 C C . THR A 1 107 ? -8.406 -2.164 15.688 1 66.69 107 THR A C 1
ATOM 836 O O . THR A 1 107 ? -8.875 -2.314 14.555 1 66.69 107 THR A O 1
ATOM 839 N N . CYS A 1 108 ? -8.234 -3.279 16.25 1 52.06 108 CYS A N 1
ATOM 840 C CA . CYS A 1 108 ? -9.125 -4.426 16.141 1 52.06 108 CYS A CA 1
ATOM 841 C C . CYS A 1 108 ? -10.531 -4.082 16.625 1 52.06 108 CYS A C 1
ATOM 843 O O . CYS A 1 108 ? -10.711 -3.721 17.797 1 52.06 108 CYS A O 1
ATOM 845 N N . ALA A 1 109 ? -11.344 -3.393 15.711 1 45.88 109 ALA A N 1
ATOM 846 C CA . ALA A 1 109 ? -12.703 -3.113 16.172 1 45.88 109 ALA A CA 1
ATOM 847 C C . ALA A 1 109 ? -13.422 -4.398 16.578 1 45.88 109 ALA A C 1
ATOM 849 O O . ALA A 1 109 ? -13.602 -5.305 15.766 1 45.88 109 ALA A O 1
ATOM 850 N N . PHE A 1 110 ? -13.406 -4.695 17.875 1 41.97 110 PHE A N 1
ATOM 851 C CA . PHE A 1 110 ? -14.352 -5.629 18.484 1 41.97 110 PHE A CA 1
ATOM 852 C C . PHE A 1 110 ? -15.789 -5.164 18.25 1 41.97 110 PHE A C 1
ATOM 854 O O . PHE A 1 110 ? -16.234 -4.18 18.844 1 41.97 110 PHE A O 1
ATOM 861 N N . GLN A 1 111 ? -16.203 -5.281 17.047 1 38.47 111 GLN A N 1
ATOM 862 C CA . GLN A 1 111 ? -17.641 -5.031 17.047 1 38.47 111 GLN A CA 1
ATOM 863 C C . GLN A 1 111 ? -18.375 -5.973 18 1 38.47 111 GLN A C 1
ATOM 865 O O . GLN A 1 111 ? -18.297 -7.195 17.844 1 38.47 111 GLN A O 1
ATOM 870 N N . VAL A 1 112 ? -18.625 -5.691 19.156 1 40.47 112 VAL A N 1
ATOM 871 C CA . VAL A 1 112 ? -19.516 -6.406 20.047 1 40.47 112 VAL A CA 1
ATOM 872 C C . VAL A 1 112 ? -20.922 -6.477 19.438 1 40.47 112 VAL A C 1
ATOM 874 O O . VAL A 1 112 ? -21.625 -5.473 19.391 1 40.47 112 VAL A O 1
ATOM 877 N N . LEU A 1 113 ? -21.062 -7.238 18.328 1 43.31 113 LEU A N 1
ATOM 878 C CA . LEU A 1 113 ? -22.469 -7.469 18.078 1 43.31 113 LEU A CA 1
ATOM 879 C C . LEU A 1 113 ? -23.109 -8.258 19.234 1 43.31 113 LEU A C 1
ATOM 881 O O . LEU A 1 113 ? -22.406 -8.984 19.938 1 43.31 113 LEU A O 1
ATOM 885 N N . GLY A 1 114 ? -24.375 -8.227 19.5 1 42.94 114 GLY A N 1
ATOM 886 C CA . GLY A 1 114 ? -25.094 -8.969 20.531 1 42.94 114 GLY A CA 1
ATOM 887 C C . GLY A 1 114 ? -24.531 -10.359 20.766 1 42.94 114 GLY A C 1
ATOM 888 O O . GLY A 1 114 ? -23.5 -10.719 20.188 1 42.94 114 GLY A O 1
ATOM 889 N N . ALA A 1 115 ? -25.516 -11.398 21.188 1 43.16 115 ALA A N 1
ATOM 890 C CA . ALA A 1 115 ? -25.328 -12.742 21.719 1 43.16 115 ALA A CA 1
ATOM 891 C C . ALA A 1 115 ? -24.484 -13.586 20.766 1 43.16 115 ALA A C 1
ATOM 893 O O . ALA A 1 115 ? -24.109 -14.719 21.094 1 43.16 115 ALA A O 1
ATOM 894 N N . VAL A 1 116 ? -24.688 -13.594 19.484 1 43.06 116 VAL A N 1
ATOM 895 C CA . VAL A 1 116 ? -24.062 -14.633 18.672 1 43.06 116 VAL A CA 1
ATOM 896 C C . VAL A 1 116 ? -22.609 -14.273 18.375 1 43.06 116 VAL A C 1
ATOM 898 O O . VAL A 1 116 ? -22.312 -13.172 17.906 1 43.06 116 VAL A O 1
ATOM 901 N N . THR A 1 117 ? -21.656 -14.859 19.109 1 41.78 117 THR A N 1
ATOM 902 C CA . THR A 1 117 ? -20.203 -14.82 18.984 1 41.78 117 THR A CA 1
ATOM 903 C C . THR A 1 117 ? -19.781 -14.953 17.516 1 41.78 117 THR A C 1
ATOM 905 O O . THR A 1 117 ? -19.703 -16.062 16.984 1 41.78 117 THR A O 1
ATOM 908 N N . LEU A 1 118 ? -20.438 -14.242 16.688 1 39.03 118 LEU A N 1
ATOM 909 C CA . LEU A 1 118 ? -19.797 -14.414 15.383 1 39.03 118 LEU A CA 1
ATOM 910 C C . LEU A 1 118 ? -18.359 -13.891 15.406 1 39.03 118 LEU A C 1
ATOM 912 O O . LEU A 1 118 ? -18.109 -12.805 15.922 1 39.03 118 LEU A O 1
ATOM 916 N N . PHE A 1 119 ? -17.422 -14.805 15.484 1 38.97 119 PHE A N 1
ATOM 917 C CA . PHE A 1 119 ? -16 -14.547 15.25 1 38.97 119 PHE A CA 1
ATOM 918 C C . PHE A 1 119 ? -15.812 -13.492 14.164 1 38.97 119 PHE A C 1
ATOM 920 O O . PHE A 1 119 ? -16.094 -13.75 12.992 1 38.97 119 PHE A O 1
ATOM 927 N N . THR A 1 120 ? -16.094 -12.25 14.508 1 37 120 THR A N 1
ATOM 928 C CA . THR A 1 120 ? -15.969 -11.094 13.633 1 37 120 THR A CA 1
ATOM 929 C C . THR A 1 120 ? -14.516 -10.891 13.211 1 37 120 THR A C 1
ATOM 931 O O . THR A 1 120 ? -13.617 -10.828 14.062 1 37 120 THR A O 1
ATOM 934 N N . SER A 1 121 ? -14.164 -11.359 12.156 1 36.97 121 SER A N 1
ATOM 935 C CA . SER A 1 121 ? -12.938 -10.93 11.492 1 36.97 121 SER A CA 1
ATOM 936 C C . SER A 1 121 ? -12.695 -9.438 11.695 1 36.97 121 SER A C 1
ATOM 938 O O . SER A 1 121 ? -13.641 -8.672 11.906 1 36.97 121 SER A O 1
ATOM 940 N N . CYS A 1 122 ? -11.578 -9 12.336 1 38.91 122 CYS A N 1
ATOM 941 C CA . CYS A 1 122 ? -11.078 -7.625 12.375 1 38.91 122 CYS A CA 1
ATOM 942 C C . CYS A 1 122 ? -11.5 -6.855 11.125 1 38.91 122 CYS A C 1
ATOM 944 O O . CYS A 1 122 ? -11.086 -7.199 10.016 1 38.91 122 CYS A O 1
ATOM 946 N N . VAL A 1 123 ? -12.672 -6.312 11.18 1 35.03 123 VAL A N 1
ATOM 947 C CA . VAL A 1 123 ? -13.234 -5.445 10.156 1 35.03 123 VAL A CA 1
ATOM 948 C C . VAL A 1 123 ? -12.273 -4.305 9.852 1 35.03 123 VAL A C 1
ATOM 950 O O . VAL A 1 123 ? -11.812 -3.605 10.758 1 35.03 123 VAL A O 1
ATOM 953 N N . ARG A 1 124 ? -11.391 -4.469 8.859 1 37.81 124 ARG A N 1
ATOM 954 C CA . ARG A 1 124 ? -10.82 -3.322 8.156 1 37.81 124 ARG A CA 1
ATOM 955 C C . ARG A 1 124 ? -11.891 -2.27 7.871 1 37.81 124 ARG A C 1
ATOM 957 O O . ARG A 1 124 ? -12.875 -2.547 7.188 1 37.81 124 ARG A O 1
ATOM 964 N N . LEU A 1 125 ? -12.047 -1.389 8.805 1 34.22 125 LEU A N 1
ATOM 965 C CA . LEU A 1 125 ? -12.992 -0.279 8.773 1 34.22 125 LEU A CA 1
ATOM 966 C C . LEU A 1 125 ? -12.789 0.581 7.531 1 34.22 125 LEU A C 1
ATOM 968 O O . LEU A 1 125 ? -11.711 1.139 7.328 1 34.22 125 LEU A O 1
ATOM 972 N N . PHE A 1 126 ? -13.398 0.196 6.477 1 34.41 126 PHE A N 1
ATOM 973 C CA . PHE A 1 126 ? -13.594 1.198 5.434 1 34.41 126 PHE A CA 1
ATOM 974 C C . PHE A 1 126 ? -14.562 2.281 5.898 1 34.41 126 PHE A C 1
ATOM 976 O O . PHE A 1 126 ? -15.719 1.993 6.219 1 34.41 126 PHE A O 1
ATOM 983 N N . VAL A 1 127 ? -13.992 3.305 6.629 1 31.83 127 VAL A N 1
ATOM 984 C CA . VAL A 1 127 ? -14.781 4.453 7.07 1 31.83 127 VAL A CA 1
ATOM 985 C C . VAL A 1 127 ? -15.422 5.137 5.859 1 31.83 127 VAL A C 1
ATOM 987 O O . VAL A 1 127 ? -14.727 5.484 4.898 1 31.83 127 VAL A O 1
ATOM 990 N N . HIS A 1 128 ? -16.672 4.855 5.547 1 29.69 128 HIS A N 1
ATOM 991 C CA . HIS A 1 128 ? -17.562 5.676 4.75 1 29.69 128 HIS A CA 1
ATOM 992 C C . HIS A 1 128 ? -17.672 7.086 5.312 1 29.69 128 HIS A C 1
ATOM 994 O O . HIS A 1 128 ? -18.078 7.273 6.465 1 29.69 128 HIS A O 1
ATOM 1000 N N . SER A 1 129 ? -16.766 8.016 4.996 1 23.77 129 SER A N 1
ATOM 1001 C CA . SER A 1 129 ? -17.094 9.398 5.355 1 23.77 129 SER A CA 1
ATOM 1002 C C . SER A 1 129 ? -18.406 9.828 4.723 1 23.77 129 SER A C 1
ATOM 1004 O O . SER A 1 129 ? -18.594 9.695 3.512 1 23.77 129 SER A O 1
ATOM 1006 N N . THR A 1 130 ? -19.5 9.664 5.5 1 23.81 130 THR A N 1
ATOM 1007 C CA . THR A 1 130 ? -20.75 10.367 5.27 1 23.81 130 THR A CA 1
ATOM 1008 C C . THR A 1 130 ? -20.531 11.875 5.215 1 23.81 130 THR A C 1
ATOM 1010 O O . THR A 1 130 ? -20.031 12.469 6.172 1 23.81 130 THR A O 1
ATOM 1013 N N . LEU A 1 131 ? -20.109 12.555 4.059 1 22.53 131 LEU A N 1
ATOM 1014 C CA . LEU A 1 131 ? -20.703 13.875 3.969 1 22.53 131 LEU A CA 1
ATOM 1015 C C . LEU A 1 131 ? -22.188 13.773 3.637 1 22.53 131 LEU A C 1
ATOM 1017 O O . LEU A 1 131 ? -22.594 12.953 2.816 1 22.53 131 LEU A O 1
ATOM 1021 N N . MET B 1 1 ? -18.109 -68.438 -5.035 1 35.94 1 MET B N 1
ATOM 1022 C CA . MET B 1 1 ? -17.641 -67.25 -5.754 1 35.94 1 MET B CA 1
ATOM 1023 C C . MET B 1 1 ? -17.375 -66.125 -4.793 1 35.94 1 MET B C 1
ATOM 1025 O O . MET B 1 1 ? -18.297 -65.625 -4.145 1 35.94 1 MET B O 1
ATOM 1029 N N . ARG B 1 2 ? -16.141 -66.188 -4.148 1 54.78 2 ARG B N 1
ATOM 1030 C CA . ARG B 1 2 ? -15.711 -65.125 -3.205 1 54.78 2 ARG B CA 1
ATOM 1031 C C . ARG B 1 2 ? -15.672 -63.781 -3.869 1 54.78 2 ARG B C 1
ATOM 1033 O O . ARG B 1 2 ? -14.961 -63.594 -4.859 1 54.78 2 ARG B O 1
ATOM 1040 N N . CYS B 1 3 ? -16.641 -62.906 -3.822 1 47.12 3 CYS B N 1
ATOM 1041 C CA . CYS B 1 3 ? -16.688 -61.5 -4.246 1 47.12 3 CYS B CA 1
ATOM 1042 C C . CYS B 1 3 ? -15.547 -60.719 -3.619 1 47.12 3 CYS B C 1
ATOM 1044 O O . CYS B 1 3 ? -15.461 -60.594 -2.395 1 47.12 3 CYS B O 1
ATOM 1046 N N . TYR B 1 4 ? -14.438 -60.625 -4.332 1 55.53 4 TYR B N 1
ATOM 1047 C CA . TYR B 1 4 ? -13.359 -59.719 -3.928 1 55.53 4 TYR B CA 1
ATOM 1048 C C . TYR B 1 4 ? -13.766 -58.281 -4.102 1 55.53 4 TYR B C 1
ATOM 1050 O O . TYR B 1 4 ? -14.125 -57.844 -5.203 1 55.53 4 TYR B O 1
ATOM 1058 N N . PHE B 1 5 ? -14.289 -57.531 -3.082 1 55.88 5 PHE B N 1
ATOM 1059 C CA . PHE B 1 5 ? -14.461 -56.062 -3.041 1 55.88 5 PHE B CA 1
ATOM 1060 C C . PHE B 1 5 ? -13.133 -55.375 -3.26 1 55.88 5 PHE B C 1
ATOM 1062 O O . PHE B 1 5 ? -12.227 -55.469 -2.428 1 55.88 5 PHE B O 1
ATOM 1069 N N . THR B 1 6 ? -12.719 -55.062 -4.512 1 57.28 6 THR B N 1
ATOM 1070 C CA . THR B 1 6 ? -11.602 -54.156 -4.797 1 57.28 6 THR B CA 1
ATOM 1071 C C . THR B 1 6 ? -11.859 -52.781 -4.25 1 57.28 6 THR B C 1
ATOM 1073 O O . THR B 1 6 ? -12.789 -52.094 -4.695 1 57.28 6 THR B O 1
ATOM 1076 N N . LEU B 1 7 ? -11.438 -52.5 -3.047 1 56.53 7 LEU B N 1
ATOM 1077 C CA . LEU B 1 7 ? -11.391 -51.156 -2.521 1 56.53 7 LEU B CA 1
ATOM 1078 C C . LEU B 1 7 ? -10.5 -50.25 -3.393 1 56.53 7 LEU B C 1
ATOM 1080 O O . LEU B 1 7 ? -9.281 -50.438 -3.441 1 56.53 7 LEU B O 1
ATOM 1084 N N . PHE B 1 8 ? -11.008 -49.656 -4.508 1 57.97 8 PHE B N 1
ATOM 1085 C CA . PHE B 1 8 ? -10.297 -48.625 -5.246 1 57.97 8 PHE B CA 1
ATOM 1086 C C . PHE B 1 8 ? -9.953 -47.469 -4.336 1 57.97 8 PHE B C 1
ATOM 1088 O O . PHE B 1 8 ? -10.844 -46.719 -3.881 1 57.97 8 PHE B O 1
ATOM 1095 N N . ILE B 1 9 ? -8.828 -47.562 -3.703 1 56.09 9 ILE B N 1
ATOM 1096 C CA . ILE B 1 9 ? -8.305 -46.406 -3.004 1 56.09 9 ILE B CA 1
ATOM 1097 C C . ILE B 1 9 ? -8.031 -45.281 -4.008 1 56.09 9 ILE B C 1
ATOM 1099 O O . ILE B 1 9 ? -7.109 -45.375 -4.824 1 56.09 9 ILE B O 1
ATOM 1103 N N . PHE B 1 10 ? -9.023 -44.531 -4.48 1 57.38 10 PHE B N 1
ATOM 1104 C CA . PHE B 1 10 ? -8.727 -43.25 -5.125 1 57.38 10 PHE B CA 1
ATOM 1105 C C . PHE B 1 10 ? -7.77 -42.406 -4.277 1 57.38 10 PHE B C 1
ATOM 1107 O O . PHE B 1 10 ? -8.156 -41.906 -3.232 1 57.38 10 PHE B O 1
ATOM 1114 N N . LEU B 1 11 ? -6.543 -42.719 -4.32 1 53.12 11 LEU B N 1
ATOM 1115 C CA . LEU B 1 11 ? -5.621 -41.75 -3.748 1 53.12 11 LEU B CA 1
ATOM 1116 C C . LEU B 1 11 ? -5.789 -40.375 -4.422 1 53.12 11 LEU B C 1
ATOM 1118 O O . LEU B 1 11 ? -5.629 -40.281 -5.637 1 53.12 11 LEU B O 1
ATOM 1122 N N . PRO B 1 12 ? -6.535 -39.469 -3.883 1 52.78 12 PRO B N 1
ATOM 1123 C CA . PRO B 1 12 ? -6.449 -38.156 -4.484 1 52.78 12 PRO B CA 1
ATOM 1124 C C . PRO B 1 12 ? -5.016 -37.75 -4.828 1 52.78 12 PRO B C 1
ATOM 1126 O O . PRO B 1 12 ? -4.125 -37.844 -3.979 1 52.78 12 PRO B O 1
ATOM 1129 N N . VAL B 1 13 ? -4.5 -38.031 -5.949 1 51.38 13 VAL B N 1
ATOM 1130 C CA . VAL B 1 13 ? -3.262 -37.406 -6.371 1 51.38 13 VAL B CA 1
ATOM 1131 C C . VAL B 1 13 ? -3.289 -35.906 -5.98 1 51.38 13 VAL B C 1
ATOM 1133 O O . VAL B 1 13 ? -4.086 -35.156 -6.516 1 51.38 13 VAL B O 1
ATOM 1136 N N . SER B 1 14 ? -3.217 -35.562 -4.82 1 54.41 14 SER B N 1
ATOM 1137 C CA . SER B 1 14 ? -3.119 -34.188 -4.414 1 54.41 14 SER B CA 1
ATOM 1138 C C . SER B 1 14 ? -2.135 -33.406 -5.289 1 54.41 14 SER B C 1
ATOM 1140 O O . SER B 1 14 ? -0.92 -33.531 -5.125 1 54.41 14 SER B O 1
ATOM 1142 N N . LEU B 1 15 ? -2.266 -33.406 -6.609 1 63.91 15 LEU B N 1
ATOM 1143 C CA . LEU B 1 15 ? -1.373 -32.625 -7.453 1 63.91 15 LEU B CA 1
ATOM 1144 C C . LEU B 1 15 ? -1.102 -31.25 -6.832 1 63.91 15 LEU B C 1
ATOM 1146 O O . LEU B 1 15 ? -2.031 -30.484 -6.586 1 63.91 15 LEU B O 1
ATOM 1150 N N . SER B 1 16 ? 0.02 -31.062 -6.227 1 86.31 16 SER B N 1
ATOM 1151 C CA . SER B 1 16 ? 0.446 -29.844 -5.527 1 86.31 16 SER B CA 1
ATOM 1152 C C . SER B 1 16 ? 0.498 -28.656 -6.473 1 86.31 16 SER B C 1
ATOM 1154 O O . SER B 1 16 ? 1.094 -28.734 -7.551 1 86.31 16 SER B O 1
ATOM 1156 N N . LEU B 1 17 ? -0.205 -27.719 -6.309 1 96.06 17 LEU B N 1
ATOM 1157 C CA . LEU B 1 17 ? -0.248 -26.484 -7.082 1 96.06 17 LEU B CA 1
ATOM 1158 C C . LEU B 1 17 ? 1.15 -25.891 -7.254 1 96.06 17 LEU B C 1
ATOM 1160 O O . LEU B 1 17 ? 1.958 -25.922 -6.32 1 96.06 17 LEU B O 1
ATOM 1164 N N . ARG B 1 18 ? 1.393 -25.516 -8.547 1 97.69 18 ARG B N 1
ATOM 1165 C CA . ARG B 1 18 ? 2.629 -24.781 -8.812 1 97.69 18 ARG B CA 1
ATOM 1166 C C . ARG B 1 18 ? 2.338 -23.359 -9.258 1 97.69 18 ARG B C 1
ATOM 1168 O O . ARG B 1 18 ? 1.43 -23.125 -10.062 1 97.69 18 ARG B O 1
ATOM 1175 N N . CYS B 1 19 ? 3.189 -22.422 -8.758 1 97.81 19 CYS B N 1
ATOM 1176 C CA . CYS B 1 19 ? 3.035 -21.016 -9.141 1 97.81 19 CYS B CA 1
ATOM 1177 C C . CYS B 1 19 ? 4.375 -20.406 -9.539 1 97.81 19 CYS B C 1
ATOM 1179 O O . CYS B 1 19 ? 5.422 -20.828 -9.031 1 97.81 19 CYS B O 1
ATOM 1181 N N . LEU B 1 20 ? 4.312 -19.406 -10.438 1 98.06 20 LEU B N 1
ATOM 1182 C CA . LEU B 1 20 ? 5.504 -18.609 -10.711 1 98.06 20 LEU B CA 1
ATOM 1183 C C . LEU B 1 20 ? 5.926 -17.812 -9.469 1 98.06 20 LEU B C 1
ATOM 1185 O O . LEU B 1 20 ? 5.078 -17.297 -8.742 1 98.06 20 LEU B O 1
ATOM 1189 N N . LYS B 1 21 ? 7.242 -17.719 -9.266 1 98 21 LYS B N 1
ATOM 1190 C CA . LYS B 1 21 ? 7.773 -16.984 -8.125 1 98 21 LYS B CA 1
ATOM 1191 C C . LYS B 1 21 ? 8.812 -15.953 -8.562 1 98 21 LYS B C 1
ATOM 1193 O O . LYS B 1 21 ? 9.875 -16.328 -9.078 1 98 21 LYS B O 1
ATOM 1198 N N . CYS B 1 22 ? 8.555 -14.68 -8.305 1 97.69 22 CYS B N 1
ATOM 1199 C CA . CYS B 1 22 ? 9.5 -13.594 -8.531 1 97.69 22 CYS B CA 1
ATOM 1200 C C . CYS B 1 22 ? 8.992 -12.289 -7.926 1 97.69 22 CYS B C 1
ATOM 1202 O O . CYS B 1 22 ? 7.844 -12.203 -7.496 1 97.69 22 CYS B O 1
ATOM 1204 N N . SER B 1 23 ? 9.844 -11.281 -7.77 1 96.69 23 SER B N 1
ATOM 1205 C CA . SER B 1 23 ? 9.492 -9.953 -7.285 1 96.69 23 SER B CA 1
ATOM 1206 C C . SER B 1 23 ? 10.266 -8.867 -8.031 1 96.69 23 SER B C 1
ATOM 1208 O O . SER B 1 23 ? 11.305 -9.148 -8.633 1 96.69 23 SER B O 1
ATOM 1210 N N . ALA B 1 24 ? 9.742 -7.672 -8.062 1 97.12 24 ALA B N 1
ATOM 1211 C CA . ALA B 1 24 ? 10.336 -6.531 -8.758 1 97.12 24 ALA B CA 1
ATOM 1212 C C . ALA B 1 24 ? 9.953 -5.219 -8.086 1 97.12 24 ALA B C 1
ATOM 1214 O O . ALA B 1 24 ? 9.016 -5.172 -7.281 1 97.12 24 ALA B O 1
ATOM 1215 N N . SER B 1 25 ? 10.727 -4.148 -8.367 1 96.06 25 SER B N 1
ATOM 1216 C CA . SER B 1 25 ? 10.422 -2.809 -7.875 1 96.06 25 SER B CA 1
ATOM 1217 C C . SER B 1 25 ? 10.227 -1.831 -9.031 1 96.06 25 SER B C 1
ATOM 1219 O O . SER B 1 25 ? 10.297 -0.616 -8.836 1 96.06 25 SER B O 1
ATOM 1221 N N . SER B 1 26 ? 10.203 -2.404 -10.258 1 96.44 26 SER B N 1
ATOM 1222 C CA . SER B 1 26 ? 9.977 -1.577 -11.438 1 96.44 26 SER B CA 1
ATOM 1223 C C . SER B 1 26 ? 9.367 -2.389 -12.57 1 96.44 26 SER B C 1
ATOM 1225 O O . SER B 1 26 ? 9.422 -3.621 -12.562 1 96.44 26 SER B O 1
ATOM 1227 N N . GLN B 1 27 ? 8.836 -1.664 -13.492 1 95.81 27 GLN B N 1
ATOM 1228 C CA . GLN B 1 27 ? 8.219 -2.326 -14.633 1 95.81 27 GLN B CA 1
ATOM 1229 C C . GLN B 1 27 ? 9.281 -2.855 -15.602 1 95.81 27 GLN B C 1
ATOM 1231 O O . GLN B 1 27 ? 8.977 -3.672 -16.469 1 95.81 27 GLN B O 1
ATOM 1236 N N . ASN B 1 28 ? 10.539 -2.432 -15.516 1 95.81 28 ASN B N 1
ATOM 1237 C CA . ASN B 1 28 ? 11.602 -2.863 -16.422 1 95.81 28 ASN B CA 1
ATOM 1238 C C . ASN B 1 28 ? 12.227 -4.176 -15.953 1 95.81 28 ASN B C 1
ATOM 1240 O O . ASN B 1 28 ? 13.234 -4.617 -16.516 1 95.81 28 ASN B O 1
ATOM 1244 N N . SER B 1 29 ? 11.703 -4.852 -15.117 1 97.12 29 SER B N 1
ATOM 1245 C CA . SER B 1 29 ? 12.234 -6.105 -14.594 1 97.12 29 SER B CA 1
ATOM 1246 C C . SER B 1 29 ? 11.727 -7.301 -15.391 1 97.12 29 SER B C 1
ATOM 1248 O O . SER B 1 29 ? 10.641 -7.246 -15.977 1 97.12 29 SER B O 1
ATOM 1250 N N . SER B 1 30 ? 12.484 -8.406 -15.375 1 97 30 SER B N 1
ATOM 1251 C CA . SER B 1 30 ? 12.062 -9.625 -16.062 1 97 30 SER B CA 1
ATOM 1252 C C . SER B 1 30 ? 10.828 -10.234 -15.398 1 97 30 SER B C 1
ATOM 1254 O O . SER B 1 30 ? 10.008 -10.867 -16.062 1 97 30 SER B O 1
ATOM 1256 N N . CYS B 1 31 ? 10.68 -10.023 -14.117 1 97.69 31 CYS B N 1
ATOM 1257 C CA . CYS B 1 31 ? 9.5 -10.539 -13.438 1 97.69 31 CYS B CA 1
ATOM 1258 C C . CYS B 1 31 ? 8.227 -9.938 -14.023 1 97.69 31 CYS B C 1
ATOM 1260 O O . CYS B 1 31 ? 7.23 -10.641 -14.211 1 97.69 31 CYS B O 1
ATOM 1262 N N . TYR B 1 32 ? 8.336 -8.633 -14.258 1 97.25 32 TYR B N 1
ATOM 1263 C CA . TYR B 1 32 ? 7.16 -7.918 -14.758 1 97.25 32 TYR B CA 1
ATOM 1264 C C . TYR B 1 32 ? 6.965 -8.172 -16.25 1 97.25 32 TYR B C 1
ATOM 1266 O O . TYR B 1 32 ? 5.852 -8.469 -16.688 1 97.25 32 TYR B O 1
ATOM 1274 N N . GLU B 1 33 ? 8.047 -8.18 -17.031 1 96.56 33 GLU B N 1
ATOM 1275 C CA . GLU B 1 33 ? 7.957 -8.148 -18.484 1 96.56 33 GLU B CA 1
ATOM 1276 C C . GLU B 1 33 ? 7.941 -9.562 -19.062 1 96.56 33 GLU B C 1
ATOM 1278 O O . GLU B 1 33 ? 7.363 -9.797 -20.125 1 96.56 33 GLU B O 1
ATOM 1283 N N . LYS B 1 34 ? 8.617 -10.453 -18.453 1 97.12 34 LYS B N 1
ATOM 1284 C CA . LYS B 1 34 ? 8.82 -11.789 -19 1 97.12 34 LYS B CA 1
ATOM 1285 C C . LYS B 1 34 ? 8.602 -12.859 -17.938 1 97.12 34 LYS B C 1
ATOM 1287 O O . LYS B 1 34 ? 9.523 -13.594 -17.594 1 97.12 34 LYS B O 1
ATOM 1292 N N . PRO B 1 35 ? 7.383 -13.047 -17.531 1 96.12 35 PRO B N 1
ATOM 1293 C CA . PRO B 1 35 ? 7.105 -13.953 -16.422 1 96.12 35 PRO B CA 1
ATOM 1294 C C . PRO B 1 35 ? 7.535 -15.391 -16.703 1 96.12 35 PRO B C 1
ATOM 1296 O O . PRO B 1 35 ? 7.953 -16.109 -15.805 1 96.12 35 PRO B O 1
ATOM 1299 N N . SER B 1 36 ? 7.566 -15.844 -17.922 1 94.19 36 SER B N 1
ATOM 1300 C CA . SER B 1 36 ? 7.852 -17.219 -18.297 1 94.19 36 SER B CA 1
ATOM 1301 C C . SER B 1 36 ? 9.312 -17.578 -18.031 1 94.19 36 SER B C 1
ATOM 1303 O O . SER B 1 36 ? 9.688 -18.75 -18.031 1 94.19 36 SER B O 1
ATOM 1305 N N . LEU B 1 37 ? 10.133 -16.594 -17.859 1 96.25 37 LEU B N 1
ATOM 1306 C CA . LEU B 1 37 ? 11.555 -16.812 -17.641 1 96.25 37 LEU B CA 1
ATOM 1307 C C . LEU B 1 37 ? 11.828 -17.188 -16.188 1 96.25 37 LEU B C 1
ATOM 1309 O O . LEU B 1 37 ? 12.945 -17.609 -15.852 1 96.25 37 LEU B O 1
ATOM 1313 N N . HIS B 1 38 ? 10.898 -17.047 -15.336 1 96.94 38 HIS B N 1
ATOM 1314 C CA . HIS B 1 38 ? 11.125 -17.25 -13.914 1 96.94 38 HIS B CA 1
ATOM 1315 C C . HIS B 1 38 ? 10.656 -18.641 -13.477 1 96.94 38 HIS B C 1
ATOM 1317 O O . HIS B 1 38 ? 9.844 -19.266 -14.156 1 96.94 38 HIS B O 1
ATOM 1323 N N . ARG B 1 39 ? 11.18 -19.062 -12.398 1 95 39 ARG B N 1
ATOM 1324 C CA . ARG B 1 39 ? 10.945 -20.406 -11.906 1 95 39 ARG B CA 1
ATOM 1325 C C . ARG B 1 39 ? 9.562 -20.531 -11.273 1 95 39 ARG B C 1
ATOM 1327 O O . ARG B 1 39 ? 9.062 -19.562 -10.68 1 95 39 ARG B O 1
ATOM 1334 N N . SER B 1 40 ? 9.078 -21.688 -11.367 1 96.31 40 SER B N 1
ATOM 1335 C CA . SER B 1 40 ? 7.863 -22.078 -10.648 1 96.31 40 SER B CA 1
ATOM 1336 C C . SER B 1 40 ? 8.203 -22.688 -9.289 1 96.31 40 SER B C 1
ATOM 1338 O O . SER B 1 40 ? 9.273 -23.266 -9.109 1 96.31 40 SER B O 1
ATOM 1340 N N . GLN B 1 41 ? 7.293 -22.516 -8.391 1 96.94 41 GLN B N 1
ATOM 1341 C CA . GLN B 1 41 ? 7.473 -23.141 -7.078 1 96.94 41 GLN B CA 1
ATOM 1342 C C . GLN B 1 41 ? 6.277 -24.016 -6.723 1 96.94 41 GLN B C 1
ATOM 1344 O O . GLN B 1 41 ? 5.145 -23.719 -7.105 1 96.94 41 GLN B O 1
ATOM 1349 N N . HIS B 1 42 ? 6.562 -25.047 -5.961 1 97.12 42 HIS B N 1
ATOM 1350 C CA . HIS B 1 42 ? 5.492 -25.844 -5.383 1 97.12 42 HIS B CA 1
ATOM 1351 C C . HIS B 1 42 ? 4.805 -25.094 -4.242 1 97.12 42 HIS B C 1
ATOM 1353 O O . HIS B 1 42 ? 5.469 -24.469 -3.412 1 97.12 42 HIS B O 1
ATOM 1359 N N . CYS B 1 43 ? 3.475 -25.25 -4.27 1 96.56 43 CYS B N 1
ATOM 1360 C CA . CYS B 1 43 ? 2.707 -24.547 -3.256 1 96.56 43 CYS B CA 1
ATOM 1361 C C . CYS B 1 43 ? 2 -25.516 -2.32 1 96.56 43 CYS B C 1
ATOM 1363 O O . CYS B 1 43 ? 1.44 -26.516 -2.768 1 96.56 43 CYS B O 1
ATOM 1365 N N . GLU B 1 44 ? 2.045 -25.172 -1.105 1 95 44 GLU B N 1
ATOM 1366 C CA . GLU B 1 44 ? 1.172 -25.828 -0.128 1 95 44 GLU B CA 1
ATOM 1367 C C . GLU B 1 44 ? -0.166 -25.094 -0.019 1 95 44 GLU B C 1
ATOM 1369 O O . GLU B 1 44 ? -1.135 -25.641 0.512 1 95 44 GLU B O 1
ATOM 1374 N N . SER B 1 45 ? -0.214 -23.922 -0.523 1 94.69 45 SER B N 1
ATOM 1375 C CA . SER B 1 45 ? -1.399 -23.078 -0.498 1 94.69 45 SER B CA 1
ATOM 1376 C C . SER B 1 45 ? -2.244 -23.266 -1.752 1 94.69 45 SER B C 1
ATOM 1378 O O . SER B 1 45 ? -1.749 -23.75 -2.773 1 94.69 45 SER B O 1
ATOM 1380 N N . PRO B 1 46 ? -3.5 -22.859 -1.701 1 95.56 46 PRO B N 1
ATOM 1381 C CA . PRO B 1 46 ? -4.395 -23.188 -2.812 1 95.56 46 PRO B CA 1
ATOM 1382 C C . PRO B 1 46 ? -4.371 -22.141 -3.92 1 95.56 46 PRO B C 1
ATOM 1384 O O . PRO B 1 46 ? -5.023 -22.297 -4.953 1 95.56 46 PRO B O 1
ATOM 1387 N N . HIS B 1 47 ? -3.648 -21.031 -3.73 1 97 47 HIS B N 1
ATOM 1388 C CA . HIS B 1 47 ? -3.754 -19.969 -4.727 1 97 47 HIS B CA 1
ATOM 1389 C C . HIS B 1 47 ? -2.381 -19.578 -5.27 1 97 47 HIS B C 1
ATOM 1391 O O . HIS B 1 47 ? -1.403 -19.531 -4.523 1 97 47 HIS B O 1
ATOM 1397 N N . CYS B 1 48 ? -2.428 -19.281 -6.59 1 97.75 48 CYS B N 1
ATOM 1398 C CA . CYS B 1 48 ? -1.408 -18.422 -7.172 1 97.75 48 CYS B CA 1
ATOM 1399 C C . CYS B 1 48 ? -1.865 -16.969 -7.168 1 97.75 48 CYS B C 1
ATOM 1401 O O . CYS B 1 48 ? -3.031 -16.672 -7.441 1 97.75 48 CYS B O 1
ATOM 1403 N N . GLN B 1 49 ? -0.914 -16.062 -6.844 1 98.19 49 GLN B N 1
ATOM 1404 C CA . GLN B 1 49 ? -1.276 -14.648 -6.723 1 98.19 49 GLN B CA 1
ATOM 1405 C C . GLN B 1 49 ? -0.242 -13.758 -7.398 1 98.19 49 GLN B C 1
ATOM 1407 O O . GLN B 1 49 ? 0.948 -14.078 -7.418 1 98.19 49 GLN B O 1
ATOM 1412 N N . VAL B 1 50 ? -0.715 -12.594 -7.988 1 98.44 50 VAL B N 1
ATOM 1413 C CA . VAL B 1 50 ? 0.101 -11.445 -8.367 1 98.44 50 VAL B CA 1
ATOM 1414 C C . VAL B 1 50 ? -0.309 -10.219 -7.551 1 98.44 50 VAL B C 1
ATOM 1416 O O . VAL B 1 50 ? -1.501 -9.945 -7.391 1 98.44 50 VAL B O 1
ATOM 1419 N N . TRP B 1 51 ? 0.635 -9.508 -6.977 1 98.19 51 TRP B N 1
ATOM 1420 C CA . TRP B 1 51 ? 0.402 -8.266 -6.242 1 98.19 51 TRP B CA 1
ATOM 1421 C C . TRP B 1 51 ? 1.239 -7.129 -6.816 1 98.19 51 TRP B C 1
ATOM 1423 O O . TRP B 1 51 ? 2.424 -7.309 -7.105 1 98.19 51 TRP B O 1
ATOM 1433 N N . LYS B 1 52 ? 0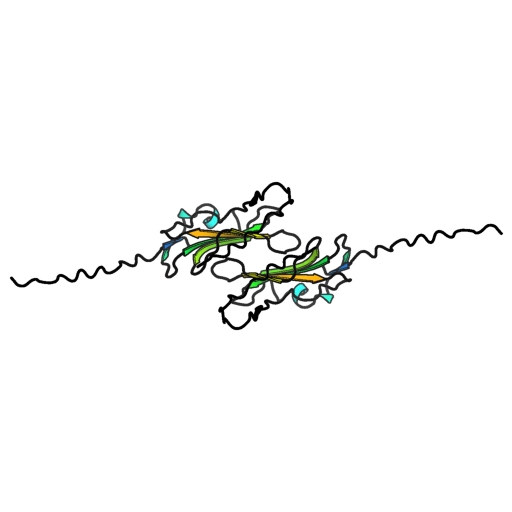.569 -5.938 -6.93 1 98.12 52 LYS B N 1
ATOM 1434 C CA . LYS B 1 52 ? 1.207 -4.758 -7.508 1 98.12 52 LYS B CA 1
ATOM 1435 C C . LYS B 1 52 ? 0.863 -3.502 -6.715 1 98.12 52 LYS B C 1
ATOM 1437 O O . LYS B 1 52 ? -0.302 -3.27 -6.387 1 98.12 52 LYS B O 1
ATOM 1442 N N . LEU B 1 53 ? 1.826 -2.764 -6.305 1 97.75 53 LEU B N 1
ATOM 1443 C CA . LEU B 1 53 ? 1.698 -1.411 -5.773 1 97.75 53 LEU B CA 1
ATOM 1444 C C . LEU B 1 53 ? 2.289 -0.39 -6.738 1 97.75 53 LEU B C 1
ATOM 1446 O O . LEU B 1 53 ? 3.48 -0.443 -7.051 1 97.75 53 LEU B O 1
ATOM 1450 N N . TYR B 1 54 ? 1.455 0.562 -7.16 1 97.25 54 TYR B N 1
ATOM 1451 C CA . TYR B 1 54 ? 1.947 1.502 -8.164 1 97.25 54 TYR B CA 1
ATOM 1452 C C . TYR B 1 54 ? 1.337 2.885 -7.961 1 97.25 54 TYR B C 1
ATOM 1454 O O . TYR B 1 54 ? 0.374 3.039 -7.203 1 97.25 54 TYR B O 1
ATOM 1462 N N . SER B 1 55 ? 1.931 3.875 -8.609 1 96.62 55 SER B N 1
ATOM 1463 C CA . SER B 1 55 ? 1.432 5.246 -8.594 1 96.62 55 SER B CA 1
ATOM 1464 C C . SER B 1 55 ? 0.336 5.449 -9.633 1 96.62 55 SER B C 1
ATOM 1466 O O . SER B 1 55 ? 0.556 5.227 -10.828 1 96.62 55 SER B O 1
ATOM 1468 N N . GLU B 1 56 ? -0.727 5.922 -9.156 1 93.94 56 GLU B N 1
ATOM 1469 C CA . GLU B 1 56 ? -1.81 6.23 -10.078 1 93.94 56 GLU B CA 1
ATOM 1470 C C . GLU B 1 56 ? -1.429 7.383 -11.008 1 93.94 56 GLU B C 1
ATOM 1472 O O . GLU B 1 56 ? -1.84 7.414 -12.172 1 93.94 56 GLU B O 1
ATOM 1477 N N . ILE B 1 57 ? -0.64 8.289 -10.469 1 93.31 57 ILE B N 1
ATOM 1478 C CA . ILE B 1 57 ? -0.301 9.508 -11.188 1 93.31 57 ILE B CA 1
ATOM 1479 C C . ILE B 1 57 ? 0.676 9.195 -12.32 1 93.31 57 ILE B C 1
ATOM 1481 O O . ILE B 1 57 ? 0.458 9.594 -13.469 1 93.31 57 ILE B O 1
ATOM 1485 N N . THR B 1 58 ? 1.688 8.477 -12.078 1 95.56 58 THR B N 1
ATOM 1486 C CA . THR B 1 58 ? 2.748 8.266 -13.055 1 95.56 58 THR B CA 1
ATOM 1487 C C . THR B 1 58 ? 2.646 6.871 -13.672 1 95.56 58 THR B C 1
ATOM 1489 O O . THR B 1 58 ? 3.266 6.598 -14.703 1 95.56 58 THR B O 1
ATOM 1492 N N . GLY B 1 59 ? 1.973 5.992 -13.008 1 95.5 59 GLY B N 1
ATOM 1493 C CA . GLY B 1 59 ? 1.921 4.605 -13.445 1 95.5 59 GLY B CA 1
ATOM 1494 C C . GLY B 1 59 ? 3.121 3.793 -12.992 1 95.5 59 GLY B C 1
ATOM 1495 O O . GLY B 1 59 ? 3.186 2.586 -13.234 1 95.5 59 GLY B O 1
ATOM 1496 N N . GLN B 1 60 ? 4.031 4.41 -12.281 1 96.62 60 GLN B N 1
ATOM 1497 C CA . GLN B 1 60 ? 5.262 3.738 -11.875 1 96.62 60 GLN B CA 1
ATOM 1498 C C . GLN B 1 60 ? 4.973 2.656 -10.836 1 96.62 60 GLN B C 1
ATOM 1500 O O . GLN B 1 60 ? 4.246 2.893 -9.867 1 96.62 60 GLN B O 1
ATOM 1505 N N . ILE B 1 61 ? 5.648 1.507 -11.047 1 97.12 61 ILE B N 1
ATOM 1506 C CA . ILE B 1 61 ? 5.523 0.39 -10.109 1 97.12 61 ILE B CA 1
ATOM 1507 C C . ILE B 1 61 ? 6.566 0.523 -9.008 1 97.12 61 ILE B C 1
ATOM 1509 O O . ILE B 1 61 ? 7.746 0.755 -9.281 1 97.12 61 ILE B O 1
ATOM 1513 N N . TYR B 1 62 ? 6.102 0.378 -7.766 1 96.19 62 TYR B N 1
ATOM 1514 C CA . TYR B 1 62 ? 7.004 0.458 -6.621 1 96.19 62 TYR B CA 1
ATOM 1515 C C . TYR B 1 62 ? 7.266 -0.923 -6.031 1 96.19 62 TYR B C 1
ATOM 1517 O O . TYR B 1 62 ? 8.367 -1.207 -5.559 1 96.19 62 TYR B O 1
ATOM 1525 N N . MET B 1 63 ? 6.234 -1.768 -5.957 1 96.81 63 MET B N 1
ATOM 1526 C CA . MET B 1 63 ? 6.355 -3.15 -5.508 1 96.81 63 MET B CA 1
ATOM 1527 C C . MET B 1 63 ? 5.547 -4.086 -6.402 1 96.81 63 MET B C 1
ATOM 1529 O O . MET B 1 63 ? 4.438 -3.752 -6.816 1 96.81 63 MET B O 1
ATOM 1533 N N . PHE B 1 64 ? 6.133 -5.227 -6.703 1 97.25 64 PHE B N 1
ATOM 1534 C CA . PHE B 1 64 ? 5.523 -6.25 -7.547 1 97.25 64 PHE B CA 1
ATOM 1535 C C . PHE B 1 64 ? 5.965 -7.645 -7.113 1 97.25 64 PHE B C 1
ATOM 1537 O O . PHE B 1 64 ? 7.145 -7.863 -6.824 1 97.25 64 PHE B O 1
ATOM 1544 N N . GLU B 1 65 ? 4.93 -8.562 -7.062 1 97.38 65 GLU B N 1
ATOM 1545 C CA . GLU B 1 65 ? 5.258 -9.914 -6.621 1 97.38 65 GLU B CA 1
ATOM 1546 C C . GLU B 1 65 ? 4.375 -10.945 -7.309 1 97.38 65 GLU B C 1
ATOM 1548 O O . GLU B 1 65 ? 3.176 -10.727 -7.496 1 97.38 65 GLU B O 1
ATOM 1553 N N . ARG B 1 66 ? 4.977 -12.094 -7.609 1 97.62 66 ARG B N 1
ATOM 1554 C CA . ARG B 1 66 ? 4.273 -13.32 -7.969 1 97.62 66 ARG B CA 1
ATOM 1555 C C . ARG B 1 66 ? 4.602 -14.445 -6.988 1 97.62 66 ARG B C 1
ATOM 1557 O O . ARG B 1 66 ? 5.75 -14.594 -6.566 1 97.62 66 ARG B O 1
ATOM 1564 N N . GLY B 1 67 ? 3.502 -15.258 -6.668 1 97.56 67 GLY B N 1
ATOM 1565 C CA . GLY B 1 67 ? 3.816 -16.375 -5.793 1 97.56 67 GLY B CA 1
ATOM 1566 C C . GLY B 1 67 ? 2.586 -17.125 -5.309 1 97.56 67 GLY B C 1
ATOM 1567 O O . GLY B 1 67 ? 1.503 -16.969 -5.883 1 97.56 67 GLY B O 1
ATOM 1568 N N . CYS B 1 68 ? 2.854 -17.922 -4.301 1 97 68 CYS B N 1
ATOM 1569 C CA . CYS B 1 68 ? 1.8 -18.703 -3.646 1 97 68 CYS B CA 1
ATOM 1570 C C . CYS B 1 68 ? 1.132 -17.875 -2.545 1 97 68 CYS B C 1
ATOM 1572 O O . CYS B 1 68 ? 1.758 -17 -1.951 1 97 68 CYS B O 1
ATOM 1574 N N . SER B 1 69 ? -0.088 -18.188 -2.309 1 96.06 69 SER B N 1
ATOM 1575 C CA . SER B 1 69 ? -0.757 -17.484 -1.22 1 96.06 69 SER B CA 1
ATOM 1576 C C . SER B 1 69 ? -1.866 -18.328 -0.609 1 96.06 69 SER B C 1
ATOM 1578 O O . SER B 1 69 ? -2.602 -19.016 -1.328 1 96.06 69 SER B O 1
ATOM 1580 N N . TRP B 1 70 ? -1.969 -18.172 0.717 1 94.31 70 TRP B N 1
ATOM 1581 C CA . TRP B 1 70 ? -3.029 -18.875 1.432 1 94.31 70 TRP B CA 1
ATOM 1582 C C . TRP B 1 70 ? -4.355 -18.125 1.303 1 94.31 70 TRP B C 1
ATOM 1584 O O . TRP B 1 70 ? -5.418 -18.75 1.213 1 94.31 70 TRP B O 1
ATOM 1594 N N . THR B 1 71 ? -4.297 -16.828 1.395 1 92.75 71 THR B N 1
ATOM 1595 C CA . THR B 1 71 ? -5.457 -15.961 1.201 1 92.75 71 THR B CA 1
ATOM 1596 C C . THR B 1 71 ? -5.227 -14.992 0.041 1 92.75 71 THR B C 1
ATOM 1598 O O . THR B 1 71 ? -4.117 -14.492 -0.142 1 92.75 71 THR B O 1
ATOM 1601 N N . CYS B 1 72 ? -6.262 -14.828 -0.738 1 93.38 72 CYS B N 1
ATOM 1602 C CA . CYS B 1 72 ? -6.137 -13.961 -1.904 1 93.38 72 CYS B CA 1
ATOM 1603 C C . CYS B 1 72 ? -7.43 -13.203 -2.162 1 93.38 72 CYS B C 1
ATOM 1605 O O . CYS B 1 72 ? -8.508 -13.797 -2.176 1 93.38 72 CYS B O 1
ATOM 1607 N N . ALA B 1 73 ? -7.32 -11.93 -2.262 1 92.38 73 ALA B N 1
ATOM 1608 C CA . ALA B 1 73 ? -8.445 -11.062 -2.605 1 92.38 73 ALA B CA 1
ATOM 1609 C C . ALA B 1 73 ? -8.18 -10.32 -3.912 1 92.38 73 ALA B C 1
ATOM 1611 O O . ALA B 1 73 ? -7.395 -9.367 -3.945 1 92.38 73 ALA B O 1
ATOM 1612 N N . ARG B 1 74 ? -8.938 -10.68 -4.938 1 93.69 74 ARG B N 1
ATOM 1613 C CA . ARG B 1 74 ? -8.758 -10.055 -6.242 1 93.69 74 ARG B CA 1
ATOM 1614 C C . ARG B 1 74 ? -9.297 -8.633 -6.246 1 93.69 74 ARG B C 1
ATOM 1616 O O . ARG B 1 74 ? -10.367 -8.367 -5.699 1 93.69 74 ARG B O 1
ATOM 1623 N N . GLY B 1 75 ? -8.633 -7.703 -6.84 1 94.62 75 GLY B N 1
ATOM 1624 C CA . GLY B 1 75 ? -9.094 -6.332 -6.992 1 94.62 75 GLY B CA 1
ATOM 1625 C C . GLY B 1 75 ? -8.039 -5.305 -6.617 1 94.62 75 GLY B C 1
ATOM 1626 O O . GLY B 1 75 ? -6.852 -5.633 -6.523 1 94.62 75 GLY B O 1
ATOM 1627 N N . CYS B 1 76 ? -8.547 -4.082 -6.559 1 94.44 76 CYS B N 1
ATOM 1628 C CA . CYS B 1 76 ? -7.637 -2.979 -6.273 1 94.44 76 CYS B CA 1
ATOM 1629 C C . CYS B 1 76 ? -8.18 -2.107 -5.145 1 94.44 76 CYS B C 1
ATOM 1631 O O . CYS B 1 76 ? -9.391 -1.981 -4.98 1 94.44 76 CYS B O 1
ATOM 1633 N N . VAL B 1 77 ? -7.238 -1.537 -4.363 1 92.69 77 VAL B N 1
ATOM 1634 C CA . VAL B 1 77 ? -7.586 -0.545 -3.352 1 92.69 77 VAL B CA 1
ATOM 1635 C C . VAL B 1 77 ? -6.676 0.673 -3.484 1 92.69 77 VAL B C 1
ATOM 1637 O O . VAL B 1 77 ? -5.477 0.534 -3.738 1 92.69 77 VAL B O 1
ATOM 1640 N N . THR B 1 78 ? -7.363 1.814 -3.4 1 92.19 78 THR B N 1
ATOM 1641 C CA . THR B 1 78 ? -6.59 3.051 -3.344 1 92.19 78 THR B CA 1
ATOM 1642 C C . THR B 1 78 ? -6.086 3.311 -1.926 1 92.19 78 THR B C 1
ATOM 1644 O O . THR B 1 78 ? -6.84 3.174 -0.96 1 92.19 78 THR B O 1
ATOM 1647 N N . LEU B 1 79 ? -4.871 3.676 -1.826 1 93.75 79 LEU B N 1
ATOM 1648 C CA . LEU B 1 79 ? -4.344 3.955 -0.495 1 93.75 79 LEU B CA 1
ATOM 1649 C C . LEU B 1 79 ? -4.555 5.418 -0.123 1 93.75 79 LEU B C 1
ATOM 1651 O O . LEU B 1 79 ? -4.578 6.289 -0.997 1 93.75 79 LEU B O 1
ATOM 1655 N N . ALA B 1 80 ? -4.809 5.648 1.127 1 91.31 80 ALA B N 1
ATOM 1656 C CA . ALA B 1 80 ? -5.035 7.008 1.615 1 91.31 80 ALA B CA 1
ATOM 1657 C C . ALA B 1 80 ? -3.713 7.738 1.838 1 91.31 80 ALA B C 1
ATOM 1659 O O . ALA B 1 80 ? -3.49 8.32 2.902 1 91.31 80 ALA B O 1
ATOM 1660 N N . ASP B 1 81 ? -2.904 7.734 0.823 1 91.25 81 ASP B N 1
ATOM 1661 C CA . ASP B 1 81 ? -1.657 8.492 0.862 1 91.25 81 ASP B CA 1
ATOM 1662 C C . ASP B 1 81 ? -1.874 9.93 0.409 1 91.25 81 ASP B C 1
ATOM 1664 O O . ASP B 1 81 ? -3.008 10.344 0.165 1 91.25 81 ASP B O 1
ATOM 1668 N N . MET B 1 82 ? -0.855 10.688 0.348 1 88.06 82 MET B N 1
ATOM 1669 C CA . MET B 1 82 ? -1.029 12.109 0.094 1 88.06 82 MET B CA 1
ATOM 1670 C C . MET B 1 82 ? -0.668 12.461 -1.348 1 88.06 82 MET B C 1
ATOM 1672 O O . MET B 1 82 ? -1.523 12.898 -2.119 1 88.06 82 MET B O 1
ATOM 1676 N N . GLU B 1 83 ? 0.541 12.227 -1.724 1 83.12 83 GLU B N 1
ATOM 1677 C CA . GLU B 1 83 ? 1.069 12.828 -2.947 1 83.12 83 GLU B CA 1
ATOM 1678 C C . GLU B 1 83 ? 1.037 11.828 -4.105 1 83.12 83 GLU B C 1
ATOM 1680 O O . GLU B 1 83 ? 0.603 12.164 -5.207 1 83.12 83 GLU B O 1
ATOM 1685 N N . ASN B 1 84 ? 1.38 10.648 -3.957 1 86.88 84 ASN B N 1
ATOM 1686 C CA . ASN B 1 84 ? 1.632 9.719 -5.051 1 86.88 84 ASN B CA 1
ATOM 1687 C C . ASN B 1 84 ? 0.352 9.016 -5.492 1 86.88 84 ASN B C 1
ATOM 1689 O O . ASN B 1 84 ? 0.29 8.469 -6.594 1 86.88 84 ASN B O 1
ATOM 1693 N N . ARG B 1 85 ? -0.713 9.023 -4.656 1 91.56 85 ARG B N 1
ATOM 1694 C CA . ARG B 1 85 ? -1.958 8.328 -4.965 1 91.56 85 ARG B CA 1
ATOM 1695 C C . ARG B 1 85 ? -1.698 6.859 -5.305 1 91.56 85 ARG B C 1
ATOM 1697 O O . ARG B 1 85 ? -2.031 6.402 -6.398 1 91.56 85 ARG B O 1
ATOM 1704 N N . PHE B 1 86 ? -1.18 6.156 -4.363 1 95.81 86 PHE B N 1
ATOM 1705 C CA . PHE B 1 86 ? -0.837 4.754 -4.559 1 95.81 86 PHE B CA 1
ATOM 1706 C C . PHE B 1 86 ? -2.094 3.902 -4.695 1 95.81 86 PHE B C 1
ATOM 1708 O O . PHE B 1 86 ? -3.09 4.141 -4.008 1 95.81 86 PHE B O 1
ATOM 1715 N N . ILE B 1 87 ? -1.958 2.904 -5.57 1 96.12 87 ILE B N 1
ATOM 1716 C CA . ILE B 1 87 ? -2.98 1.88 -5.742 1 96.12 87 ILE B CA 1
ATOM 1717 C C . ILE B 1 87 ? -2.367 0.498 -5.531 1 96.12 87 ILE B C 1
ATOM 1719 O O . ILE B 1 87 ? -1.266 0.22 -6.012 1 96.12 87 ILE B O 1
ATOM 1723 N N . SER B 1 88 ? -3.027 -0.34 -4.762 1 96.81 88 SER B N 1
ATOM 1724 C CA . SER B 1 88 ? -2.641 -1.731 -4.547 1 96.81 88 SER B CA 1
ATOM 1725 C C . SER B 1 88 ? -3.619 -2.688 -5.219 1 96.81 88 SER B C 1
ATOM 1727 O O . SER B 1 88 ? -4.82 -2.646 -4.949 1 96.81 88 SER B O 1
ATOM 1729 N N . CYS B 1 89 ? -3.072 -3.59 -6.07 1 96.88 89 CYS B N 1
ATOM 1730 C CA . CYS B 1 89 ? -3.938 -4.508 -6.801 1 96.88 89 CYS B CA 1
ATOM 1731 C C . CYS B 1 89 ? -3.441 -5.941 -6.672 1 96.88 89 CYS B C 1
ATOM 1733 O O . CYS B 1 89 ? -2.236 -6.184 -6.609 1 96.88 89 CYS B O 1
ATOM 1735 N N . SER B 1 90 ? -4.375 -6.906 -6.715 1 97.62 90 SER B N 1
ATOM 1736 C CA . SER B 1 90 ? -4.051 -8.328 -6.688 1 97.62 90 SER B CA 1
ATOM 1737 C C . SER B 1 90 ? -4.918 -9.117 -7.668 1 97.62 90 SER B C 1
ATOM 1739 O O . SER B 1 90 ? -6.086 -8.773 -7.879 1 97.62 90 SER B O 1
ATOM 1741 N N . SER B 1 91 ? -4.344 -10.094 -8.258 1 97.94 91 SER B N 1
ATOM 1742 C CA . SER B 1 91 ? -5.098 -11.125 -8.953 1 97.94 91 SER B CA 1
ATOM 1743 C C . SER B 1 91 ? -4.852 -12.5 -8.344 1 97.94 91 SER B C 1
ATOM 1745 O O . SER B 1 91 ? -3.84 -12.719 -7.676 1 97.94 91 SER B O 1
ATOM 1747 N N . CYS B 1 92 ? -5.805 -13.344 -8.609 1 97.19 92 CYS B N 1
ATOM 1748 C CA . CYS B 1 92 ? -5.793 -14.672 -8 1 97.19 92 CYS B CA 1
ATOM 17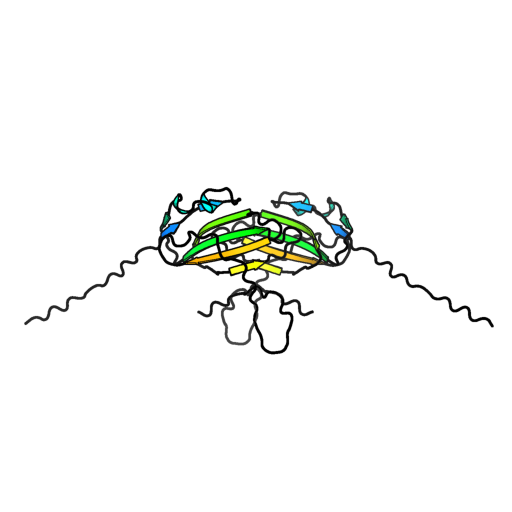49 C C . CYS B 1 92 ? -6.18 -15.734 -9.016 1 97.19 92 CYS B C 1
ATOM 1751 O O . CYS B 1 92 ? -7.031 -15.508 -9.875 1 97.19 92 CYS B O 1
ATOM 1753 N N . CYS B 1 93 ? -5.547 -16.969 -8.93 1 97.12 93 CYS B N 1
ATOM 1754 C CA . CYS B 1 93 ? -5.902 -18.125 -9.75 1 97.12 9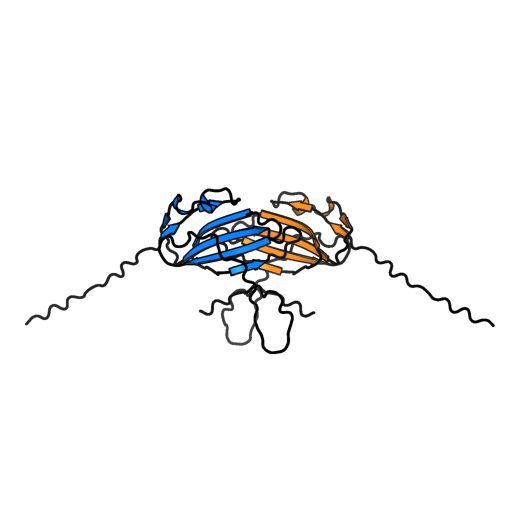3 CYS B CA 1
ATOM 1755 C C . CYS B 1 93 ? -5.453 -19.422 -9.094 1 97.12 93 CYS B C 1
ATOM 1757 O O . CYS B 1 93 ? -4.793 -19.391 -8.055 1 97.12 93 CYS B O 1
ATOM 1759 N N . GLU B 1 94 ? -5.887 -20.641 -9.664 1 96.69 94 GLU B N 1
ATOM 1760 C CA . GLU B 1 94 ? -5.707 -21.875 -8.891 1 96.69 94 GLU B CA 1
ATOM 1761 C C . GLU B 1 94 ? -5.227 -23.016 -9.773 1 96.69 94 GLU B C 1
ATOM 1763 O O . GLU B 1 94 ? -5.41 -24.188 -9.43 1 96.69 94 GLU B O 1
ATOM 1768 N N . THR B 1 95 ? -4.746 -22.75 -10.859 1 96.5 95 THR B N 1
ATOM 1769 C CA . THR B 1 95 ? -4.133 -23.766 -11.711 1 96.5 95 THR B CA 1
ATOM 1770 C C . THR B 1 95 ? -2.639 -23.5 -11.875 1 96.5 95 THR B C 1
ATOM 1772 O O . THR B 1 95 ? -2.156 -22.406 -11.562 1 96.5 95 THR B O 1
ATOM 1775 N N . ASP B 1 96 ? -1.988 -24.422 -12.398 1 96.56 96 ASP B N 1
ATOM 1776 C CA . ASP B 1 96 ? -0.532 -24.344 -12.461 1 96.56 96 ASP B CA 1
ATOM 1777 C C . ASP B 1 96 ? -0.082 -23.156 -13.305 1 96.56 96 ASP B C 1
ATOM 1779 O O . ASP B 1 96 ? -0.527 -23 -14.445 1 96.56 96 ASP B O 1
ATOM 1783 N N . ASN B 1 97 ? 0.853 -22.297 -12.688 1 97.69 97 ASN B N 1
ATOM 1784 C CA . ASN B 1 97 ? 1.561 -21.203 -13.336 1 97.69 97 ASN B CA 1
ATOM 1785 C C . ASN B 1 97 ? 0.591 -20.203 -13.961 1 97.69 97 ASN B C 1
ATOM 1787 O O . ASN B 1 97 ? 0.923 -19.547 -14.945 1 97.69 97 ASN B O 1
ATOM 1791 N N . CYS B 1 98 ? -0.57 -20.141 -13.344 1 96.88 98 CYS B N 1
ATOM 1792 C CA . CYS B 1 98 ? -1.596 -19.266 -13.898 1 96.88 98 CYS B CA 1
ATOM 1793 C C . CYS B 1 98 ? -1.294 -17.812 -13.578 1 96.88 98 CYS B C 1
ATOM 1795 O O . CYS B 1 98 ? -1.876 -16.906 -14.18 1 96.88 98 CYS B O 1
ATOM 1797 N N . ASN B 1 99 ? -0.446 -17.516 -12.594 1 97.75 99 ASN B N 1
ATOM 1798 C CA . ASN B 1 99 ? -0.177 -16.141 -12.172 1 97.75 99 ASN B CA 1
ATOM 1799 C C . ASN B 1 99 ? 0.873 -15.484 -13.062 1 97.75 99 ASN B C 1
ATOM 1801 O O . ASN B 1 99 ? 1.855 -14.93 -12.562 1 97.75 99 ASN B O 1
ATOM 1805 N N . ASN B 1 100 ? 0.621 -15.461 -14.32 1 96.62 100 ASN B N 1
ATOM 1806 C CA . ASN B 1 100 ? 1.561 -14.891 -15.281 1 96.62 100 ASN B CA 1
ATOM 1807 C C . ASN B 1 100 ? 1.075 -13.547 -15.82 1 96.62 100 ASN B C 1
ATOM 1809 O O . ASN B 1 100 ? 1.635 -13.023 -16.781 1 96.62 100 ASN B O 1
ATOM 1813 N N . ASP B 1 101 ? 0.006 -12.984 -15.234 1 95.94 101 ASP B N 1
ATOM 1814 C CA . ASP B 1 101 ? -0.481 -11.656 -15.586 1 95.94 101 ASP B CA 1
ATOM 1815 C C . ASP B 1 101 ? 0.246 -10.578 -14.781 1 95.94 101 ASP B C 1
ATOM 1817 O O . ASP B 1 101 ? 1.362 -10.797 -14.305 1 95.94 101 ASP B O 1
ATOM 1821 N N . ASN B 1 102 ? -0.322 -9.328 -14.758 1 95.44 102 ASN B N 1
ATOM 1822 C CA . ASN B 1 102 ? 0.295 -8.227 -14.023 1 95.44 102 ASN B CA 1
ATOM 1823 C C . ASN B 1 102 ? -0.67 -7.625 -13.008 1 95.44 102 ASN B C 1
ATOM 1825 O O . ASN B 1 102 ? -0.744 -6.402 -12.859 1 95.44 102 ASN B O 1
ATOM 1829 N N . ALA B 1 103 ? -1.453 -8.508 -12.367 1 95.38 103 ALA B N 1
ATOM 1830 C CA . ALA B 1 103 ? -2.404 -8.164 -11.32 1 95.38 103 ALA B CA 1
ATOM 1831 C C . ALA B 1 103 ? -3.703 -7.621 -11.906 1 95.38 103 ALA B C 1
ATOM 1833 O O . ALA B 1 103 ? -3.818 -7.453 -13.125 1 95.38 103 ALA B O 1
ATOM 1834 N N . ALA B 1 104 ? -4.691 -7.434 -10.984 1 89.69 104 ALA B N 1
ATOM 1835 C CA . ALA B 1 104 ? -5.992 -6.906 -11.383 1 89.69 104 ALA B CA 1
ATOM 1836 C C . ALA B 1 104 ? -5.875 -5.461 -11.859 1 89.69 104 ALA B C 1
ATOM 1838 O O . ALA B 1 104 ? -4.883 -4.785 -11.57 1 89.69 104 ALA B O 1
ATOM 1839 N N . SER B 1 105 ? -6.801 -5.012 -12.711 1 82.81 105 SER B N 1
ATOM 1840 C CA . SER B 1 105 ? -6.883 -3.625 -13.148 1 82.81 105 SER B CA 1
ATOM 1841 C C . SER B 1 105 ? -7.977 -2.869 -12.398 1 82.81 105 SER B C 1
ATOM 1843 O O . SER B 1 105 ? -8.922 -3.475 -11.891 1 82.81 105 SER B O 1
ATOM 1845 N N . VAL B 1 106 ? -7.766 -1.538 -12.188 1 81.19 106 VAL B N 1
ATOM 1846 C CA . VAL B 1 106 ? -8.781 -0.7 -11.555 1 81.19 106 VAL B CA 1
ATOM 1847 C C . VAL B 1 106 ? -10.023 -0.637 -12.445 1 81.19 106 VAL B C 1
ATOM 1849 O O . VAL B 1 106 ? -9.93 -0.365 -13.641 1 81.19 106 VAL B O 1
ATOM 1852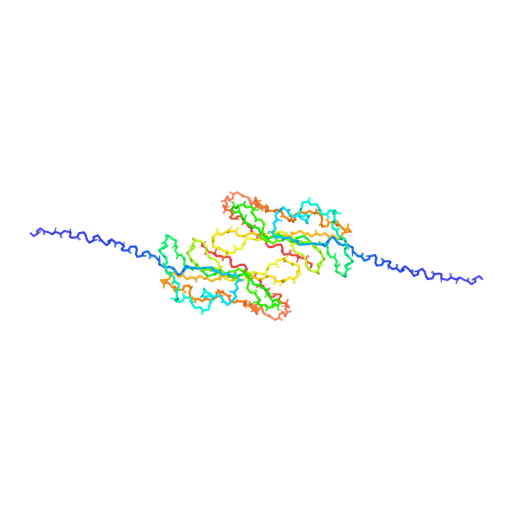 N N . THR B 1 107 ? -11.086 -1.365 -11.938 1 66.19 107 THR B N 1
ATOM 1853 C CA . THR B 1 107 ? -12.32 -1.254 -12.711 1 66.19 107 THR B CA 1
ATOM 1854 C C . THR B 1 107 ? -13.258 -0.22 -12.086 1 66.19 107 THR B C 1
ATOM 1856 O O . THR B 1 107 ? -13.367 -0.136 -10.859 1 66.19 107 THR B O 1
ATOM 1859 N N . CYS B 1 108 ? -13.477 0.895 -12.641 1 52.16 108 CYS B N 1
ATOM 1860 C CA . CYS B 1 108 ? -14.5 1.841 -12.203 1 52.16 108 CYS B CA 1
ATOM 1861 C C . CYS B 1 108 ? -15.883 1.207 -12.242 1 52.16 108 CYS B C 1
ATOM 1863 O O . CYS B 1 108 ? -16.359 0.812 -13.312 1 52.16 108 CYS B O 1
ATOM 1865 N N . ALA B 1 109 ? -16.203 0.388 -11.109 1 46.03 109 ALA B N 1
ATOM 1866 C CA . ALA B 1 109 ? -17.562 -0.171 -11.125 1 46.03 109 ALA B CA 1
ATOM 1867 C C . ALA B 1 109 ? -18.609 0.928 -11.273 1 46.03 109 ALA B C 1
ATOM 1869 O O . ALA B 1 109 ? -18.703 1.819 -10.43 1 46.03 109 ALA B O 1
ATOM 1870 N N . PHE B 1 110 ? -19.062 1.157 -12.531 1 42.06 110 PHE B N 1
ATOM 1871 C CA . PHE B 1 110 ? -20.312 1.855 -12.789 1 42.06 110 PHE B CA 1
ATOM 1872 C C . PHE B 1 110 ? -21.484 1.113 -12.172 1 42.06 110 PHE B C 1
ATOM 1874 O O . PHE B 1 110 ? -21.875 0.042 -12.641 1 42.06 110 PHE B O 1
ATOM 1881 N N . GLN B 1 111 ? -21.547 1.166 -10.914 1 37.94 111 GLN B N 1
ATOM 1882 C CA . GLN B 1 111 ? -22.828 0.611 -10.484 1 37.94 111 GLN B CA 1
ATOM 1883 C C . GLN B 1 111 ? -23.984 1.357 -11.125 1 37.94 111 GLN B C 1
ATOM 1885 O O . GLN B 1 111 ? -24.141 2.566 -10.938 1 37.94 111 GLN B O 1
ATOM 1890 N N . VAL B 1 112 ? -24.484 0.972 -12.164 1 42.09 112 VAL B N 1
ATOM 1891 C CA . VAL B 1 112 ? -25.75 1.451 -12.719 1 42.09 112 VAL B CA 1
ATOM 1892 C C . VAL B 1 112 ? -26.875 1.236 -11.711 1 42.09 112 VAL B C 1
ATOM 1894 O O . VAL B 1 112 ? -27.312 0.105 -11.492 1 42.09 112 VAL B O 1
ATOM 1897 N N . LEU B 1 113 ? -26.859 2.008 -10.602 1 42.56 113 LEU B N 1
ATOM 1898 C CA . LEU B 1 113 ? -28.156 1.908 -9.93 1 42.56 113 LEU B CA 1
ATOM 1899 C C . LEU B 1 113 ? -29.266 2.541 -10.766 1 42.56 113 LEU B C 1
ATOM 1901 O O . LEU B 1 113 ? -28.984 3.418 -11.594 1 42.56 113 LEU B O 1
ATOM 1905 N N . GLY B 1 114 ? -30.484 2.193 -10.719 1 39.34 114 GLY B N 1
ATOM 1906 C CA . GLY B 1 114 ? -31.609 2.783 -11.422 1 39.34 114 GLY B CA 1
ATOM 1907 C C . GLY B 1 114 ? -31.469 4.281 -11.609 1 39.34 114 GLY B C 1
ATOM 1908 O O . GLY B 1 114 ? -30.422 4.859 -11.312 1 39.34 114 GLY B O 1
ATOM 1909 N N . ALA B 1 115 ? -32.75 5.078 -11.617 1 44.66 115 ALA B N 1
ATOM 1910 C CA . ALA B 1 115 ? -33.031 6.441 -12.07 1 44.66 115 ALA B CA 1
ATOM 1911 C C . ALA B 1 115 ? -32.125 7.445 -11.359 1 44.66 115 ALA B C 1
ATOM 1913 O O . ALA B 1 115 ? -32.062 8.617 -11.727 1 44.66 115 ALA B O 1
ATOM 1914 N N . VAL B 1 116 ? -31.922 7.383 -10.039 1 43.34 116 VAL B N 1
ATOM 1915 C CA . VAL B 1 116 ? -31.297 8.531 -9.391 1 43.34 116 VAL B CA 1
ATOM 1916 C C . VAL B 1 116 ? -29.781 8.469 -9.578 1 43.34 116 VAL B C 1
ATOM 1918 O O . VAL B 1 116 ? -29.156 7.465 -9.258 1 43.34 116 VAL B O 1
ATOM 1921 N N . THR B 1 117 ? -29.25 9.188 -10.586 1 41.56 117 THR B N 1
ATOM 1922 C CA . THR B 1 117 ? -27.844 9.453 -10.898 1 41.56 117 THR B CA 1
ATOM 1923 C C . THR B 1 117 ? -27.062 9.773 -9.625 1 41.56 117 THR B C 1
ATOM 1925 O O . THR B 1 117 ? -27.078 10.914 -9.156 1 41.56 117 THR B O 1
ATOM 1928 N N . LEU B 1 118 ? -27.266 8.984 -8.625 1 38.41 118 LEU B N 1
ATOM 1929 C CA . LEU B 1 118 ? -26.312 9.375 -7.594 1 38.41 118 LEU B CA 1
ATOM 1930 C C . LEU B 1 118 ? -24.875 9.172 -8.07 1 38.41 118 LEU B C 1
ATOM 1932 O O . LEU B 1 118 ? -24.547 8.117 -8.625 1 38.41 118 LEU B O 1
ATOM 1936 N N . PHE B 1 119 ? -24.234 10.242 -8.523 1 38.25 119 PHE B N 1
ATOM 1937 C CA . PHE B 1 119 ? -22.797 10.312 -8.734 1 38.25 119 PHE B CA 1
ATOM 1938 C C . PHE B 1 119 ? -22.062 9.461 -7.719 1 38.25 119 PHE B C 1
ATOM 1940 O O . PHE B 1 119 ? -21.969 9.82 -6.543 1 38.25 119 PHE B O 1
ATOM 1947 N N . THR B 1 120 ? -22.234 8.133 -7.812 1 36.47 120 THR B N 1
ATOM 1948 C CA . THR B 1 120 ? -21.562 7.188 -6.93 1 36.47 120 THR B CA 1
ATOM 1949 C C . THR B 1 120 ? -20.047 7.238 -7.137 1 36.47 120 THR B C 1
ATOM 1951 O O . THR B 1 120 ? -19.578 7.234 -8.273 1 36.47 120 THR B O 1
ATOM 1954 N N . SER B 1 121 ? -19.391 7.859 -6.32 1 36.62 121 SER B N 1
ATOM 1955 C CA . SER B 1 121 ? -17.938 7.711 -6.168 1 36.62 121 SER B CA 1
ATOM 1956 C C . SER B 1 121 ? -17.5 6.289 -6.484 1 36.62 121 SER B C 1
ATOM 1958 O O . SER B 1 121 ? -18.281 5.348 -6.363 1 36.62 121 SER B O 1
ATOM 1960 N N . CYS B 1 122 ? -16.562 6.047 -7.438 1 37.97 122 CYS B N 1
ATOM 1961 C CA . CYS B 1 122 ? -15.844 4.805 -7.707 1 37.97 122 CYS B CA 1
ATOM 1962 C C . CYS B 1 122 ? -15.711 3.969 -6.441 1 37.97 122 CYS B C 1
ATOM 1964 O O . CYS B 1 122 ? -15.062 4.391 -5.48 1 37.97 122 CYS B O 1
ATOM 1966 N N . VAL B 1 123 ? -16.703 3.189 -6.164 1 34.09 123 VAL B N 1
ATOM 1967 C CA . VAL B 1 123 ? -16.75 2.209 -5.082 1 34.09 123 VAL B CA 1
ATOM 1968 C C . VAL B 1 123 ? -15.562 1.264 -5.18 1 34.09 123 VAL B C 1
ATOM 1970 O O . VAL B 1 123 ? -15.297 0.695 -6.242 1 34.09 123 VAL B O 1
ATOM 1973 N N . ARG B 1 124 ? -14.453 1.544 -4.465 1 37.12 124 ARG B N 1
ATOM 1974 C CA . ARG B 1 124 ? -13.5 0.514 -4.062 1 37.12 124 ARG B CA 1
ATOM 1975 C C . ARG B 1 124 ? -14.227 -0.735 -3.568 1 37.12 124 ARG B C 1
ATOM 1977 O O . ARG B 1 124 ? -15 -0.673 -2.611 1 37.12 124 ARG B O 1
ATOM 1984 N N . LEU B 1 125 ? -14.469 -1.638 -4.445 1 34.62 125 LEU B N 1
ATOM 1985 C CA . LEU B 1 125 ? -15.141 -2.914 -4.219 1 34.62 125 LEU B CA 1
ATOM 1986 C C . LEU B 1 125 ? -14.406 -3.727 -3.154 1 34.62 125 LEU B C 1
ATOM 1988 O O . LEU B 1 125 ? -13.227 -4.047 -3.312 1 34.62 125 LEU B O 1
ATOM 1992 N N . PHE B 1 126 ? -14.734 -3.48 -1.92 1 34.28 126 PHE B N 1
ATOM 1993 C CA . PHE B 1 126 ? -14.406 -4.523 -0.956 1 34.28 126 PHE B CA 1
ATOM 1994 C C . PHE B 1 126 ? -15.242 -5.773 -1.209 1 34.28 126 PHE B C 1
ATOM 1996 O O . PHE B 1 126 ? -16.469 -5.723 -1.174 1 34.28 126 PHE B O 1
ATOM 2003 N N . VAL B 1 127 ? -14.742 -6.668 -2.115 1 31.89 127 VAL B N 1
ATOM 2004 C CA . VAL B 1 127 ? -15.383 -7.953 -2.367 1 31.89 127 VAL B CA 1
ATOM 2005 C C . VAL B 1 127 ? -15.492 -8.742 -1.062 1 31.89 127 VAL B C 1
ATOM 2007 O O . VAL B 1 127 ? -14.5 -8.945 -0.367 1 31.89 127 VAL B O 1
ATOM 2010 N N . HIS B 1 128 ? -16.609 -8.703 -0.366 1 29.91 128 HIS B N 1
ATOM 2011 C CA . HIS B 1 128 ? -17.078 -9.68 0.61 1 29.91 128 HIS B CA 1
ATOM 2012 C C . HIS B 1 128 ? -17.062 -11.086 0.027 1 29.91 128 HIS B C 1
ATOM 2014 O O . HIS B 1 128 ? -17.719 -11.359 -0.982 1 29.91 128 HIS B O 1
ATOM 2020 N N . SER B 1 129 ? -15.938 -11.852 0.079 1 23.64 129 SER B N 1
ATOM 2021 C CA . SER B 1 129 ? -16.078 -13.266 -0.224 1 23.64 129 SER B CA 1
ATOM 2022 C C . SER B 1 129 ? -17.078 -13.938 0.716 1 23.64 129 SER B C 1
ATOM 2024 O O . SER B 1 129 ? -16.953 -13.828 1.938 1 23.64 129 SER B O 1
ATOM 2026 N N . THR B 1 130 ? -18.344 -13.984 0.277 1 24.28 130 THR B N 1
ATOM 2027 C CA . THR B 1 130 ? -19.344 -14.922 0.787 1 24.28 130 THR B CA 1
ATOM 2028 C C . THR B 1 130 ? -18.844 -16.359 0.673 1 24.28 130 THR B C 1
ATOM 2030 O O . THR B 1 130 ? -18.609 -16.859 -0.432 1 24.28 130 THR B O 1
ATOM 2033 N N . LEU B 1 131 ? -17.719 -16.875 1.377 1 22.12 131 LEU B N 1
ATOM 2034 C CA . LEU B 1 131 ? -17.953 -18.297 1.604 1 22.12 131 LEU B CA 1
ATOM 2035 C C . LEU B 1 131 ? -18.969 -18.516 2.715 1 22.12 131 LEU B C 1
ATOM 2037 O O . LEU B 1 131 ? -18.969 -17.797 3.717 1 22.12 131 LEU B O 1
#

Radius of gyration: 25.1 Å; Cα contacts (8 Å, |Δi|>4): 574; chains: 2; bounding box: 48×129×41 Å

Nearest PDB structures (foldseek):
  6ion-assembly1_A  TM=6.945E-01  e=1.237E-03  Homo sapiens
  6gbi-assembly1_A  TM=7.287E-01  e=7.839E-03  Homo sapiens
  6iom-assembly2_B  TM=5.944E-01  e=6.985E-03  Homo sapiens
  6zso-assembly1_A  TM=6.118E-01  e=3.724E-02  Homo sapiens
  7bps-assembly2_B  TM=5.709E-01  e=1.404E-01  Mus musculus